Protein AF-A0A3L7AMA0-F1 (afdb_monomer)

Mean predicted aligned error: 12.29 Å

Solvent-accessible surface area (backbone atoms only — not comparable to full-atom values): 12053 Å² total; per-residue (Å²): 133,81,67,40,64,40,91,88,79,63,49,78,36,61,81,82,54,67,45,42,92,86,78,64,52,70,61,80,73,75,78,52,71,67,59,57,52,51,55,52,50,53,52,53,52,50,53,51,52,57,52,62,68,67,68,68,78,81,79,78,73,82,72,81,67,76,80,68,75,74,74,74,82,72,82,68,70,71,46,68,53,90,51,94,89,59,56,72,67,59,52,53,48,40,52,52,32,45,29,72,57,28,41,56,34,43,51,78,35,47,77,38,40,70,42,38,36,40,40,67,44,77,52,80,55,66,81,48,45,75,29,44,24,47,31,31,37,43,36,41,36,32,36,35,77,76,41,84,70,43,65,50,58,43,95,90,57,40,76,40,38,56,36,75,35,46,33,44,35,27,2,38,80,54,19,21,36,32,23,58,39,46,57,36,17,50,43,33,64,40,79,67,43,93,87,54,58,66,43,80,45,79,23,74,70,28,48,82,37,76

Foldseek 3Di:
DDWDADPPPRDTHDPPDQADPPPRHGDPDPPPPVVVVVVVVVVVVVVVVVVVVVPDDPPPPPPPPPPPPDPQQDQADEAEDDDPQDDPVLVVLQLLLQLVQQPPCSDPVVSQWPYKYKYKDADDDPVVVVQVFGIKIKIKTFGAQDGDPQDQADPLQGGDHGDIWIKIFGAGNFGWIWTQGQSNCVSSVHDRDPVRDIDTTGRNSRNPGD

Organism: NCBI:txid60216

Sequence (210 aa):
MRLVKCTDCGAEISPRAKACLKCGAPLRRGCNRRTAAIIFGCLVAFLIIARVARESPRDAVTTAEVIRAEPAPQAVEPQIAESNLMSRDDVLRAIAAFREACRPLGGAMWADLTAVKARVQKEYAPHRLAKGWKTSIELELVVPDKPRLIPAYDERTGVIAGHHLWYDLGGGKEPGFFASKRVSQMLCGSPIDQNGNVTFAKAPGLAFIP

Structure (mmCIF, N/CA/C/O backbone):
data_AF-A0A3L7AMA0-F1
#
_entry.id   AF-A0A3L7AMA0-F1
#
loop_
_atom_site.group_PDB
_atom_site.id
_atom_site.type_symbol
_atom_site.label_atom_id
_atom_site.label_alt_id
_atom_site.label_comp_id
_atom_site.label_asym_id
_atom_site.label_entity_id
_atom_site.label_seq_id
_atom_site.pdbx_PDB_ins_code
_atom_site.Cartn_x
_atom_site.Cartn_y
_atom_site.Cartn_z
_atom_site.occupancy
_atom_site.B_iso_or_equiv
_atom_site.auth_seq_id
_atom_site.auth_comp_id
_atom_site.auth_asym_id
_atom_site.auth_atom_id
_atom_site.pdbx_PDB_model_num
ATOM 1 N N . MET A 1 1 ? 6.745 24.091 -56.905 1.00 68.44 1 MET A N 1
ATOM 2 C CA . MET A 1 1 ? 7.871 23.123 -56.933 1.00 68.44 1 MET A CA 1
ATOM 3 C C . MET A 1 1 ? 8.939 23.669 -57.870 1.00 68.44 1 MET A C 1
ATOM 5 O O . MET A 1 1 ? 8.575 24.127 -58.941 1.00 68.44 1 MET A O 1
ATOM 9 N N . ARG A 1 2 ? 10.221 23.687 -57.482 1.00 85.38 2 ARG A N 1
ATOM 10 C CA . ARG A 1 2 ? 11.298 24.228 -58.334 1.00 85.38 2 ARG A CA 1
ATOM 11 C C . ARG A 1 2 ? 11.719 23.166 -59.361 1.00 85.38 2 ARG A C 1
ATOM 13 O O . ARG A 1 2 ? 12.245 22.129 -58.963 1.00 85.38 2 ARG A O 1
ATOM 20 N N . LEU A 1 3 ? 11.443 23.403 -60.644 1.00 90.31 3 LEU A N 1
ATOM 21 C CA . LEU A 1 3 ? 11.928 22.573 -61.753 1.00 90.31 3 LEU A CA 1
ATOM 22 C C . LEU A 1 3 ? 13.399 22.899 -62.045 1.00 90.31 3 LEU A C 1
ATOM 24 O O . LEU A 1 3 ? 13.858 24.015 -61.794 1.00 90.31 3 LEU A O 1
ATOM 28 N N . VAL A 1 4 ? 14.147 21.913 -62.538 1.00 91.81 4 VAL A N 1
ATOM 29 C CA . VAL A 1 4 ? 15.546 22.073 -62.966 1.00 91.81 4 VAL A CA 1
ATOM 30 C C . VAL A 1 4 ? 15.647 21.819 -64.467 1.00 91.81 4 VAL A C 1
ATOM 32 O O . VAL A 1 4 ? 14.876 21.030 -65.006 1.00 91.81 4 VAL A O 1
ATOM 35 N N . LYS A 1 5 ? 16.565 22.491 -65.166 1.00 93.94 5 LYS A N 1
ATOM 36 C CA . LYS A 1 5 ? 16.764 22.285 -66.609 1.00 93.94 5 LYS A CA 1
ATOM 37 C C . LYS A 1 5 ? 17.696 21.100 -66.851 1.00 93.94 5 LYS A C 1
ATOM 39 O O . LYS A 1 5 ? 18.728 20.980 -66.193 1.00 93.94 5 LYS A O 1
ATOM 44 N N . CYS A 1 6 ? 17.332 20.232 -67.790 1.00 91.88 6 CYS A N 1
ATOM 45 C CA . CYS A 1 6 ? 18.206 19.175 -68.283 1.00 91.88 6 CYS A CA 1
ATOM 46 C C . CYS A 1 6 ? 19.430 19.802 -68.957 1.00 91.88 6 CYS A C 1
ATOM 48 O O . CYS A 1 6 ? 19.288 20.684 -69.802 1.00 91.88 6 CYS A O 1
ATOM 50 N N . THR A 1 7 ? 20.620 19.335 -68.591 1.00 90.00 7 THR A N 1
ATOM 51 C CA . THR A 1 7 ? 21.893 19.844 -69.114 1.00 90.00 7 THR A CA 1
ATOM 52 C C . THR A 1 7 ? 22.097 19.549 -70.595 1.00 90.00 7 THR A C 1
ATOM 54 O O . THR A 1 7 ? 22.786 20.312 -71.258 1.00 90.00 7 THR A O 1
ATOM 57 N N . ASP A 1 8 ? 21.476 18.488 -71.117 1.00 92.81 8 ASP A N 1
ATOM 58 C CA . ASP A 1 8 ? 21.688 18.042 -72.498 1.00 92.81 8 ASP A CA 1
ATOM 59 C C . ASP A 1 8 ? 20.681 18.645 -73.486 1.00 92.81 8 ASP A C 1
ATOM 61 O O . ASP A 1 8 ? 21.040 18.972 -74.610 1.00 92.81 8 ASP A O 1
ATOM 65 N N . CYS A 1 9 ? 19.412 18.806 -73.087 1.00 94.06 9 CYS A N 1
ATOM 66 C CA . CYS A 1 9 ? 18.349 19.268 -73.996 1.00 94.06 9 CYS A CA 1
ATOM 67 C C . CYS A 1 9 ? 17.580 20.513 -73.526 1.00 94.06 9 CYS A C 1
ATOM 69 O O . CYS A 1 9 ? 16.650 20.951 -74.202 1.00 94.06 9 CYS A O 1
ATOM 71 N N . GLY A 1 10 ? 17.899 21.061 -72.350 1.00 93.44 10 GLY A N 1
ATOM 72 C CA . GLY A 1 10 ? 17.269 22.272 -71.810 1.00 93.44 10 GLY A CA 1
ATOM 73 C C . GLY A 1 10 ? 15.835 22.112 -71.290 1.00 93.44 10 GLY A C 1
ATOM 74 O O . GLY A 1 10 ? 15.282 23.076 -70.763 1.00 93.44 10 GLY A O 1
ATOM 75 N N . ALA A 1 11 ? 15.228 20.923 -71.396 1.00 94.81 11 ALA A N 1
ATOM 76 C CA . ALA A 1 11 ? 13.868 20.675 -70.918 1.00 94.81 11 ALA A CA 1
ATOM 77 C C . ALA A 1 11 ? 13.756 20.814 -69.391 1.00 94.81 11 ALA A C 1
ATOM 79 O O . ALA A 1 11 ? 14.653 20.399 -68.654 1.00 94.81 11 ALA A O 1
ATOM 80 N N . GLU A 1 12 ? 12.636 21.356 -68.915 1.00 95.56 12 GLU A N 1
ATOM 81 C CA . GLU A 1 12 ? 12.350 21.464 -67.485 1.00 95.56 12 GLU A CA 1
ATOM 82 C C . GLU A 1 12 ? 11.876 20.122 -66.925 1.00 95.56 12 GLU A C 1
ATOM 84 O O . GLU A 1 12 ? 10.952 19.495 -67.440 1.00 95.56 12 GLU A O 1
ATOM 89 N N . ILE A 1 13 ? 12.538 19.662 -65.870 1.00 92.69 13 ILE A N 1
ATOM 90 C CA . ILE A 1 13 ? 12.339 18.340 -65.282 1.00 92.69 13 ILE A CA 1
ATOM 91 C C . ILE A 1 13 ? 12.239 18.433 -63.760 1.00 92.69 13 ILE A C 1
ATOM 93 O O . ILE A 1 13 ? 12.785 19.330 -63.110 1.00 92.69 13 ILE A O 1
ATOM 97 N N . SER A 1 14 ? 11.536 17.465 -63.176 1.00 91.31 14 SER A N 1
ATOM 98 C CA . SER A 1 14 ? 11.469 17.313 -61.725 1.00 91.31 14 SER A CA 1
ATOM 99 C C . SER A 1 14 ? 12.852 16.962 -61.157 1.00 91.31 14 SER A C 1
ATOM 101 O O . SER A 1 14 ? 13.503 16.051 -61.677 1.00 91.31 14 SER A O 1
ATOM 103 N N . PRO A 1 15 ? 13.286 17.578 -60.040 1.00 85.50 15 PRO A N 1
ATOM 104 C CA . PRO A 1 15 ? 14.572 17.270 -59.405 1.00 85.50 15 PRO A CA 1
ATOM 105 C C . PRO A 1 15 ? 14.662 15.832 -58.864 1.00 85.50 15 PRO A C 1
ATOM 107 O O . PRO A 1 15 ? 15.742 15.372 -58.499 1.00 85.50 15 PRO A O 1
ATOM 110 N N . ARG A 1 16 ? 13.538 15.102 -58.801 1.00 87.62 16 ARG A N 1
ATOM 111 C CA . ARG A 1 16 ? 13.497 13.693 -58.381 1.00 87.62 16 ARG A CA 1
ATOM 112 C C . ARG A 1 16 ? 13.581 12.697 -59.544 1.00 87.62 16 ARG A C 1
ATOM 114 O O . ARG A 1 16 ? 13.725 11.504 -59.277 1.00 87.62 16 ARG A O 1
ATOM 121 N N . ALA A 1 17 ? 13.503 13.147 -60.799 1.00 88.31 17 ALA A N 1
ATOM 122 C CA . ALA A 1 17 ? 13.589 12.263 -61.960 1.00 88.31 17 ALA A CA 1
ATOM 123 C C . ALA A 1 17 ? 14.953 11.543 -62.013 1.00 88.31 17 ALA A C 1
ATOM 125 O O . ALA A 1 17 ? 15.968 12.067 -61.550 1.00 88.31 17 ALA A O 1
ATOM 126 N N . LYS A 1 18 ? 14.978 10.312 -62.543 1.00 90.25 18 LYS A N 1
ATOM 127 C CA . LYS A 1 18 ? 16.220 9.539 -62.754 1.00 90.25 18 LYS A CA 1
ATOM 128 C C . LYS A 1 18 ? 16.866 9.845 -64.116 1.00 90.25 18 LYS A C 1
ATOM 130 O O . LYS A 1 18 ? 18.088 9.823 -64.227 1.00 90.25 18 LYS A O 1
ATOM 135 N N . ALA A 1 19 ? 16.052 10.176 -65.116 1.00 93.38 19 ALA A N 1
ATOM 136 C CA . ALA A 1 19 ? 16.470 10.553 -66.463 1.00 93.38 19 ALA A CA 1
ATOM 137 C C . ALA A 1 19 ? 15.535 11.631 -67.032 1.00 93.38 19 ALA A C 1
ATOM 139 O O . ALA A 1 19 ? 14.418 11.817 -66.536 1.00 93.38 19 ALA A O 1
ATOM 140 N N . CYS A 1 20 ? 15.987 12.351 -68.058 1.00 92.19 20 CYS A N 1
ATOM 141 C CA . CYS A 1 20 ? 15.150 13.310 -68.770 1.00 92.19 20 CYS A CA 1
ATOM 142 C C . CYS A 1 20 ? 14.107 12.584 -69.634 1.00 92.19 20 CYS A C 1
ATOM 144 O O . CYS A 1 20 ? 14.466 11.764 -70.473 1.00 92.19 20 CYS A O 1
ATOM 146 N N . LEU A 1 21 ? 12.825 12.936 -69.491 1.00 92.75 21 LEU A N 1
ATOM 147 C CA . LEU A 1 21 ? 11.740 12.347 -70.290 1.00 92.75 21 LEU A CA 1
ATOM 148 C C . LEU A 1 21 ? 11.807 12.720 -71.779 1.00 92.75 21 LEU A C 1
ATOM 150 O O . LEU A 1 21 ? 11.225 12.024 -72.600 1.00 92.75 21 LEU A O 1
ATOM 154 N N . LYS A 1 22 ? 12.496 13.817 -72.129 1.00 95.31 22 LYS A N 1
ATOM 155 C CA . LYS A 1 22 ? 12.568 14.311 -73.510 1.00 95.31 22 LYS A CA 1
ATOM 156 C C . LYS A 1 22 ? 13.722 13.701 -74.307 1.00 95.31 22 LYS A C 1
ATOM 158 O O . LYS A 1 22 ? 13.533 13.375 -75.469 1.00 95.31 22 LYS A O 1
ATOM 163 N N . CYS A 1 23 ? 14.907 13.568 -73.708 1.00 94.25 23 CYS A N 1
ATOM 164 C CA . CYS A 1 23 ? 16.104 13.081 -74.409 1.00 94.25 23 CYS A CA 1
ATOM 165 C C . CYS A 1 23 ? 16.677 11.766 -73.862 1.00 94.25 23 CYS A C 1
ATOM 167 O O . CYS A 1 23 ? 17.651 11.262 -74.407 1.00 94.25 23 CYS A O 1
ATOM 169 N N . GLY A 1 24 ? 16.138 11.226 -72.766 1.00 92.81 24 GLY A N 1
ATOM 170 C CA . GLY A 1 24 ? 16.634 9.993 -72.148 1.00 92.81 24 GLY A CA 1
ATOM 171 C C . GLY A 1 24 ? 17.952 10.130 -71.375 1.00 92.81 24 GLY A C 1
ATOM 172 O O . GLY A 1 24 ? 18.379 9.163 -70.747 1.00 92.81 24 GLY A O 1
ATOM 173 N N . ALA A 1 25 ? 18.588 11.307 -71.361 1.00 91.69 25 ALA A N 1
ATOM 174 C CA . ALA A 1 25 ? 19.868 11.488 -70.682 1.00 91.69 25 ALA A CA 1
ATOM 175 C C . ALA A 1 25 ? 19.754 11.239 -69.159 1.00 91.69 25 ALA A C 1
ATOM 177 O O . ALA A 1 25 ? 18.811 11.735 -68.519 1.00 91.69 25 ALA A O 1
ATOM 178 N N . PRO A 1 26 ? 20.688 10.476 -68.555 1.00 88.69 26 PRO A N 1
ATOM 179 C CA . PRO A 1 26 ? 20.682 10.192 -67.127 1.00 88.69 26 PRO A CA 1
ATOM 180 C C . PRO A 1 26 ? 21.067 11.437 -66.326 1.00 88.69 26 PRO A C 1
ATOM 182 O O . PRO A 1 26 ? 22.030 12.136 -66.639 1.00 88.69 26 PRO A O 1
ATOM 185 N N . LEU A 1 27 ? 20.348 11.698 -65.236 1.00 84.06 27 LEU A N 1
ATOM 186 C CA . LEU A 1 27 ? 20.630 12.862 -64.404 1.00 84.06 27 LEU A CA 1
ATOM 187 C C . LEU A 1 27 ? 21.795 12.558 -63.465 1.00 84.06 27 LEU A C 1
ATOM 189 O O . LEU A 1 27 ? 21.637 11.874 -62.450 1.00 84.06 27 LEU A O 1
ATOM 193 N N . ARG A 1 28 ? 22.977 13.093 -63.790 1.00 74.88 28 ARG A N 1
ATOM 194 C CA . ARG A 1 28 ? 24.140 13.072 -62.896 1.00 74.88 28 ARG A CA 1
ATOM 195 C C . ARG A 1 28 ? 23.846 13.931 -61.669 1.00 74.88 28 ARG A C 1
ATOM 197 O O . ARG A 1 28 ? 24.049 15.143 -61.670 1.00 74.88 28 ARG A O 1
ATOM 204 N N . ARG A 1 29 ? 23.373 13.301 -60.591 1.00 72.31 29 ARG A N 1
ATOM 205 C CA . ARG A 1 29 ? 23.335 13.940 -59.272 1.00 72.31 29 ARG A CA 1
ATOM 206 C C . ARG A 1 29 ? 24.776 14.221 -58.874 1.00 72.31 29 ARG A C 1
ATOM 208 O O . ARG A 1 29 ? 25.538 13.285 -58.642 1.00 72.31 29 ARG A O 1
ATOM 215 N N . GLY A 1 30 ? 25.149 15.498 -58.832 1.00 67.81 30 GLY A N 1
ATOM 216 C CA . GLY A 1 30 ? 26.440 15.911 -58.300 1.00 67.81 30 GLY A CA 1
ATOM 217 C C . GLY A 1 30 ? 26.571 15.346 -56.893 1.00 67.81 30 GLY A C 1
ATOM 218 O O . GLY A 1 30 ? 25.827 15.746 -55.998 1.00 67.81 30 GLY A O 1
ATOM 219 N N . CYS A 1 31 ? 27.455 14.365 -56.716 1.00 57.69 31 CYS A N 1
ATOM 220 C CA . CYS A 1 31 ? 27.757 13.834 -55.399 1.00 57.69 31 CYS A CA 1
ATOM 221 C C . CYS A 1 31 ? 28.361 14.993 -54.607 1.00 57.69 31 CYS A C 1
ATOM 223 O O . CYS A 1 31 ? 29.461 15.459 -54.908 1.00 57.69 31 CYS A O 1
ATOM 225 N N . ASN A 1 32 ? 27.581 15.555 -53.685 1.00 73.44 32 ASN A N 1
ATOM 226 C CA . ASN A 1 32 ? 27.993 16.737 -52.953 1.00 73.44 32 ASN A CA 1
ATOM 227 C C . ASN A 1 32 ? 29.238 16.364 -52.142 1.00 73.44 32 ASN A C 1
ATOM 229 O O . ASN A 1 32 ? 29.200 15.448 -51.321 1.00 73.44 32 ASN A O 1
ATOM 233 N N . ARG A 1 33 ? 30.346 17.073 -52.371 1.00 74.69 33 ARG A N 1
ATOM 234 C CA . ARG A 1 33 ? 31.645 16.823 -51.726 1.00 74.69 33 ARG A CA 1
ATOM 235 C C . ARG A 1 33 ? 31.532 16.822 -50.191 1.00 74.69 33 ARG A C 1
ATOM 237 O O . ARG A 1 33 ? 32.281 16.123 -49.519 1.00 74.69 33 ARG A O 1
ATOM 244 N N . ARG A 1 34 ? 30.532 17.532 -49.645 1.00 76.25 34 ARG A N 1
ATOM 245 C CA . ARG A 1 34 ? 30.173 17.513 -48.216 1.00 76.25 34 ARG A CA 1
ATOM 246 C C . ARG A 1 34 ? 29.610 16.168 -47.741 1.00 76.25 34 ARG A C 1
ATOM 248 O O . ARG A 1 34 ? 29.939 15.739 -46.644 1.00 76.25 34 ARG A O 1
ATOM 255 N N . THR A 1 35 ? 28.809 15.479 -48.552 1.00 75.94 35 THR A N 1
ATOM 256 C CA . THR A 1 35 ? 28.243 14.163 -48.205 1.00 75.94 35 THR A CA 1
ATOM 257 C C . THR A 1 35 ? 29.329 13.090 -48.145 1.00 75.94 35 THR A C 1
ATOM 259 O O . THR A 1 35 ? 29.327 12.275 -47.228 1.00 75.94 35 THR A O 1
ATOM 262 N N . ALA A 1 36 ? 30.306 13.137 -49.057 1.00 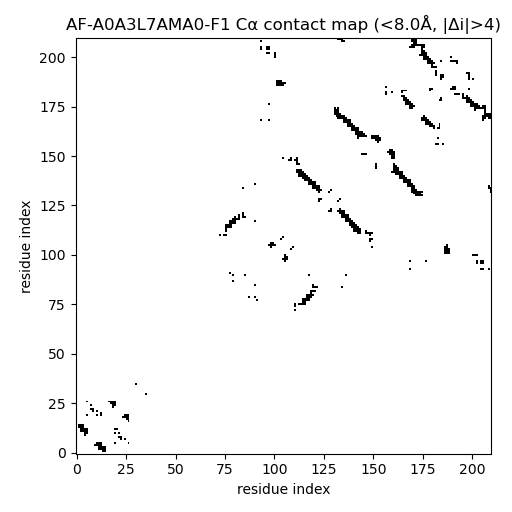78.62 36 ALA A N 1
ATOM 263 C CA . ALA A 1 36 ? 31.462 12.242 -49.014 1.00 78.62 36 ALA A CA 1
ATOM 264 C C . ALA A 1 36 ? 32.313 12.449 -47.742 1.00 78.62 36 ALA A C 1
ATOM 266 O O . ALA A 1 36 ? 32.726 11.474 -47.119 1.00 78.62 36 ALA A O 1
ATOM 267 N N . ALA A 1 37 ? 32.515 13.703 -47.315 1.00 82.19 37 ALA A N 1
ATOM 268 C CA . ALA A 1 37 ? 33.261 14.018 -46.093 1.00 82.19 37 ALA A CA 1
ATOM 269 C C . ALA A 1 37 ? 32.568 13.502 -44.816 1.00 82.19 37 ALA A C 1
ATOM 271 O O . ALA A 1 37 ? 33.236 12.971 -43.932 1.00 82.19 37 ALA A O 1
ATOM 272 N N . ILE A 1 38 ? 31.235 13.602 -44.736 1.00 84.88 38 ILE A N 1
ATOM 273 C CA . ILE A 1 38 ? 30.457 13.099 -43.589 1.00 84.88 38 ILE A CA 1
ATOM 274 C C . ILE A 1 38 ? 30.567 11.574 -43.481 1.00 84.88 38 ILE A C 1
ATOM 276 O O . ILE A 1 38 ? 30.839 11.056 -42.401 1.00 84.88 38 ILE A O 1
ATOM 280 N N . ILE A 1 39 ? 30.412 10.854 -44.598 1.00 83.94 39 ILE A N 1
ATOM 281 C CA . ILE A 1 39 ? 30.504 9.385 -44.614 1.00 83.94 39 ILE A CA 1
ATOM 282 C C . ILE A 1 39 ? 31.896 8.925 -44.165 1.00 83.94 39 ILE A C 1
ATOM 284 O O . ILE A 1 39 ? 32.005 8.011 -43.348 1.00 83.94 39 ILE A O 1
ATOM 288 N N . PHE A 1 40 ? 32.955 9.583 -44.647 1.00 85.62 40 PHE A N 1
ATOM 289 C CA . PHE A 1 40 ? 34.323 9.257 -44.248 1.00 85.62 40 PHE A CA 1
ATOM 290 C C . PHE A 1 40 ? 34.568 9.536 -42.756 1.00 85.62 40 PHE A C 1
ATOM 292 O O . PHE A 1 40 ? 35.149 8.702 -42.065 1.00 85.62 40 PHE A O 1
ATOM 299 N N . GLY A 1 41 ? 34.055 10.656 -42.233 1.00 89.12 41 GLY A N 1
ATOM 300 C CA . GLY A 1 41 ? 34.122 10.981 -40.805 1.00 89.12 41 GLY A CA 1
ATOM 301 C C . GLY A 1 41 ? 33.437 9.935 -39.916 1.00 89.12 41 GLY A C 1
ATOM 302 O O . GLY A 1 41 ? 34.025 9.491 -38.931 1.00 89.12 41 GLY A O 1
ATOM 303 N N . CYS A 1 42 ? 32.236 9.477 -40.289 1.00 88.31 42 CYS A N 1
ATOM 304 C CA . CYS A 1 42 ? 31.530 8.415 -39.562 1.00 88.31 42 CYS A CA 1
ATOM 305 C C . CYS A 1 42 ? 32.298 7.084 -39.572 1.00 88.31 42 CYS A C 1
ATOM 307 O O . CYS A 1 42 ? 32.356 6.408 -38.547 1.00 88.31 42 CYS A O 1
ATOM 309 N N . LEU A 1 43 ? 32.917 6.723 -40.700 1.00 91.56 43 LEU A N 1
ATOM 310 C CA . LEU A 1 43 ? 33.724 5.504 -40.827 1.00 91.56 43 LEU A CA 1
ATOM 311 C C . LEU A 1 43 ? 34.954 5.525 -39.910 1.00 91.56 43 LEU A C 1
ATOM 313 O O . LEU A 1 43 ? 35.230 4.539 -39.228 1.00 91.56 43 LEU A O 1
ATOM 317 N N . VAL A 1 44 ? 35.659 6.657 -39.847 1.00 91.25 44 VAL A N 1
ATOM 318 C CA . VAL A 1 44 ? 36.818 6.828 -38.956 1.00 91.25 44 VAL A CA 1
ATOM 319 C C . VAL A 1 44 ? 36.395 6.766 -37.485 1.00 91.25 44 VAL A C 1
ATOM 321 O O . VAL A 1 44 ? 37.027 6.059 -36.704 1.00 91.25 44 VAL A O 1
ATOM 324 N N . ALA A 1 45 ? 35.297 7.428 -37.107 1.00 88.75 45 ALA A N 1
ATOM 325 C CA . ALA A 1 45 ? 34.771 7.369 -35.742 1.00 88.75 45 ALA A CA 1
ATOM 326 C C . ALA A 1 45 ? 34.379 5.936 -35.333 1.00 88.75 45 ALA A C 1
ATOM 328 O O . ALA A 1 45 ? 34.709 5.493 -34.233 1.00 88.75 45 ALA A O 1
ATOM 329 N N . PHE A 1 46 ? 33.744 5.183 -36.237 1.00 89.44 46 PHE A N 1
ATOM 330 C CA . PHE A 1 46 ? 33.374 3.790 -35.990 1.00 89.44 46 PHE A CA 1
ATOM 331 C C . PHE A 1 46 ? 34.603 2.890 -35.798 1.00 89.44 46 PHE A C 1
ATOM 333 O O . PHE A 1 46 ? 34.622 2.058 -34.893 1.00 89.44 46 PHE A O 1
ATOM 340 N N . LEU A 1 47 ? 35.660 3.086 -36.597 1.00 88.94 47 LEU A N 1
ATOM 341 C CA . LEU A 1 47 ? 36.921 2.351 -36.447 1.00 88.94 47 LEU A CA 1
ATOM 342 C C . LEU A 1 47 ? 37.623 2.655 -35.116 1.00 88.94 47 LEU A C 1
ATOM 344 O O . LEU A 1 47 ? 38.180 1.740 -34.510 1.00 88.94 47 LEU A O 1
ATOM 348 N N . ILE A 1 48 ? 37.567 3.899 -34.629 1.00 84.81 48 ILE A N 1
ATOM 349 C CA . ILE A 1 48 ? 38.117 4.270 -33.315 1.00 84.81 48 ILE A CA 1
ATOM 350 C C . ILE A 1 48 ? 37.335 3.578 -32.191 1.00 84.81 48 ILE A C 1
ATOM 352 O O . ILE A 1 48 ? 37.948 2.945 -31.333 1.00 84.81 48 ILE A O 1
ATOM 356 N N . ILE A 1 49 ? 35.997 3.616 -32.226 1.00 81.38 49 ILE A N 1
ATOM 357 C CA . ILE A 1 49 ? 35.142 2.941 -31.231 1.00 81.38 49 ILE A CA 1
ATOM 358 C C . ILE A 1 49 ? 35.393 1.426 -31.234 1.00 81.38 49 ILE A C 1
ATOM 360 O O . ILE A 1 49 ? 35.563 0.822 -30.175 1.00 81.38 49 ILE A O 1
ATOM 364 N N . ALA A 1 50 ? 35.483 0.809 -32.415 1.00 83.31 50 ALA A N 1
ATOM 365 C CA . ALA A 1 50 ? 35.760 -0.619 -32.547 1.00 83.31 50 ALA A CA 1
ATOM 366 C C . ALA A 1 50 ? 37.151 -1.009 -32.017 1.00 83.31 50 ALA A C 1
ATOM 368 O O . ALA A 1 50 ? 37.322 -2.118 -31.507 1.00 83.31 50 ALA A O 1
ATOM 369 N N . ARG A 1 51 ? 38.146 -0.114 -32.116 1.00 82.25 51 ARG A N 1
ATOM 370 C CA . ARG A 1 51 ? 39.487 -0.349 -31.565 1.00 82.25 51 ARG A CA 1
ATOM 371 C C . ARG A 1 51 ? 39.497 -0.243 -30.039 1.00 82.25 51 ARG A C 1
ATOM 373 O O . ARG A 1 51 ? 40.029 -1.139 -29.396 1.00 82.25 51 ARG A O 1
ATOM 380 N N . VAL A 1 52 ? 38.842 0.773 -29.471 1.00 77.81 52 VAL A N 1
ATOM 381 C CA . VAL A 1 52 ? 38.700 0.933 -28.009 1.00 77.81 52 VAL A CA 1
ATOM 382 C C . VAL A 1 52 ? 37.942 -0.249 -27.393 1.00 77.81 52 VAL A C 1
ATOM 384 O O . VAL A 1 52 ? 38.311 -0.736 -26.331 1.00 77.81 52 VAL A O 1
ATOM 387 N N . ALA A 1 53 ? 36.944 -0.795 -28.093 1.00 72.38 53 ALA A N 1
ATOM 388 C CA . ALA A 1 53 ? 36.218 -1.979 -27.636 1.00 72.38 53 ALA A CA 1
ATOM 389 C C . ALA A 1 53 ? 37.063 -3.274 -27.615 1.00 72.38 53 ALA A C 1
ATOM 391 O O . ALA A 1 53 ? 36.672 -4.237 -26.957 1.00 72.38 53 ALA A O 1
ATOM 392 N N . ARG A 1 54 ? 38.206 -3.330 -28.318 1.00 73.00 54 ARG A N 1
ATOM 393 C CA . ARG A 1 54 ? 39.086 -4.516 -28.352 1.00 73.00 54 ARG A CA 1
ATOM 394 C C . ARG A 1 54 ? 40.127 -4.559 -27.234 1.00 73.00 54 ARG A C 1
ATOM 396 O O . ARG A 1 54 ? 40.681 -5.627 -27.003 1.00 73.00 54 ARG A O 1
ATOM 403 N N . GLU A 1 55 ? 40.383 -3.448 -26.550 1.00 61.19 55 GLU A N 1
ATOM 404 C CA . GLU A 1 55 ? 41.437 -3.353 -25.529 1.00 61.19 55 GLU A CA 1
ATOM 405 C C . GLU A 1 55 ? 40.934 -3.532 -24.093 1.00 61.19 55 GLU A C 1
ATOM 407 O O . GLU A 1 55 ? 41.713 -3.357 -23.166 1.00 61.19 55 GLU A O 1
ATOM 412 N N . SER A 1 56 ? 39.673 -3.922 -23.868 1.00 53.84 56 SER A N 1
ATOM 413 C CA . SER A 1 56 ? 39.218 -4.230 -22.507 1.00 53.84 56 SER A CA 1
ATOM 414 C C . SER A 1 56 ? 39.787 -5.588 -22.063 1.00 53.84 56 SER A C 1
ATOM 416 O O . SER A 1 56 ? 39.366 -6.622 -22.600 1.00 53.84 56 SER A O 1
ATOM 418 N N . PRO A 1 57 ? 40.756 -5.623 -21.126 1.00 53.53 57 PRO A N 1
ATOM 419 C CA . PRO A 1 57 ? 41.342 -6.860 -20.646 1.00 53.53 57 PRO A CA 1
ATOM 420 C C . PRO A 1 57 ? 40.261 -7.601 -19.869 1.00 53.53 57 PRO A C 1
ATOM 422 O O . PRO A 1 57 ? 39.727 -7.111 -18.874 1.00 53.53 57 PRO A O 1
ATOM 425 N N . ARG A 1 58 ? 39.915 -8.793 -20.352 1.00 56.91 58 ARG A N 1
ATOM 426 C CA . ARG A 1 58 ? 39.195 -9.779 -19.556 1.00 56.91 58 ARG A CA 1
ATOM 427 C C . ARG A 1 58 ? 40.162 -10.295 -18.500 1.00 56.91 58 ARG A C 1
ATOM 429 O O . ARG A 1 58 ? 40.794 -11.329 -18.705 1.00 56.91 58 ARG A O 1
ATOM 436 N N . ASP A 1 59 ? 40.246 -9.596 -17.376 1.00 56.09 59 ASP A N 1
ATOM 437 C CA . ASP A 1 59 ? 40.633 -10.230 -16.124 1.00 56.09 59 ASP A CA 1
ATOM 438 C C . ASP A 1 59 ? 39.511 -11.209 -15.779 1.00 56.09 59 ASP A C 1
ATOM 440 O O . ASP A 1 59 ? 38.488 -10.869 -15.185 1.00 56.09 59 ASP A O 1
ATOM 444 N N . ALA A 1 60 ? 39.678 -12.439 -16.264 1.00 58.38 60 ALA A N 1
ATOM 445 C CA . ALA A 1 60 ? 38.906 -13.593 -15.856 1.00 58.38 60 ALA A CA 1
ATOM 446 C C . ALA A 1 60 ? 39.248 -13.885 -14.391 1.00 58.38 60 ALA A C 1
ATOM 448 O O . ALA A 1 60 ? 40.032 -14.776 -14.072 1.00 58.38 60 ALA A O 1
ATOM 449 N N . VAL A 1 61 ? 38.678 -13.089 -13.489 1.00 63.31 61 VAL A N 1
ATOM 450 C CA . VAL A 1 61 ? 38.564 -13.460 -12.088 1.00 63.31 61 VAL A CA 1
ATOM 451 C C . VAL A 1 61 ? 37.604 -14.637 -12.061 1.00 63.31 61 VAL A C 1
ATOM 453 O O . VAL A 1 61 ? 36.398 -14.491 -12.245 1.00 63.31 61 VAL A O 1
ATOM 456 N N . THR A 1 62 ? 38.170 -15.826 -11.889 1.00 55.91 62 THR A N 1
ATOM 457 C CA . THR A 1 62 ? 37.453 -17.058 -11.586 1.00 55.91 62 THR A CA 1
ATOM 458 C C . THR A 1 62 ? 36.836 -16.912 -10.197 1.00 55.91 62 THR A C 1
ATOM 460 O O . THR A 1 62 ? 37.352 -17.425 -9.205 1.00 55.91 62 THR A O 1
ATOM 463 N N . THR A 1 63 ? 35.728 -16.182 -10.104 1.00 58.78 63 THR A N 1
ATOM 464 C CA . THR A 1 63 ? 34.799 -16.287 -8.988 1.00 58.78 63 THR A CA 1
ATOM 465 C C . THR A 1 63 ? 34.143 -17.657 -9.095 1.00 58.78 63 THR A C 1
ATOM 467 O O . THR A 1 63 ? 33.080 -17.834 -9.684 1.00 58.78 63 THR A O 1
ATOM 470 N N . ALA A 1 64 ? 34.780 -18.655 -8.481 1.00 59.69 64 ALA A N 1
ATOM 471 C CA . ALA A 1 64 ? 34.048 -19.735 -7.839 1.00 59.69 64 ALA A CA 1
ATOM 472 C C . ALA A 1 64 ? 33.227 -19.097 -6.705 1.00 59.69 64 ALA A C 1
ATOM 474 O O . ALA A 1 64 ? 33.566 -19.173 -5.525 1.00 59.69 64 ALA A O 1
ATOM 475 N N . GLU A 1 65 ? 32.204 -18.340 -7.102 1.00 59.91 65 GLU A N 1
ATOM 476 C CA . GLU A 1 65 ? 31.224 -17.742 -6.226 1.00 59.91 65 GLU A CA 1
ATOM 477 C C . GLU A 1 65 ? 30.466 -18.915 -5.639 1.00 59.91 65 GLU A C 1
ATOM 479 O O . GLU A 1 65 ? 29.700 -19.609 -6.308 1.00 59.91 65 GLU A O 1
ATOM 484 N N . VAL A 1 66 ? 30.800 -19.204 -4.387 1.00 60.97 66 VAL A N 1
ATOM 485 C CA . VAL A 1 66 ? 30.020 -20.062 -3.520 1.00 60.97 66 VAL A CA 1
ATOM 486 C C . VAL A 1 66 ? 28.593 -19.541 -3.622 1.00 60.97 66 VAL A C 1
ATOM 488 O O . VAL A 1 66 ? 28.280 -18.506 -3.035 1.00 60.97 66 VAL A O 1
ATOM 491 N N . ILE A 1 67 ? 27.748 -20.238 -4.387 1.00 66.50 67 ILE A N 1
ATOM 492 C CA . ILE A 1 67 ? 26.301 -20.041 -4.406 1.00 66.50 67 ILE A CA 1
ATOM 493 C C . ILE A 1 67 ? 25.828 -20.450 -3.009 1.00 66.50 67 ILE A C 1
ATOM 495 O O . ILE A 1 67 ? 25.355 -21.561 -2.776 1.00 66.50 67 ILE A O 1
ATOM 499 N N . ARG A 1 68 ? 26.049 -19.576 -2.024 1.00 67.75 68 ARG A N 1
ATOM 500 C CA . ARG A 1 68 ? 25.354 -19.634 -0.750 1.00 67.75 68 ARG A CA 1
ATOM 501 C C . ARG A 1 68 ? 23.915 -19.381 -1.128 1.00 67.75 68 ARG A C 1
ATOM 503 O O . ARG A 1 68 ? 23.582 -18.273 -1.536 1.00 67.75 68 ARG A O 1
ATOM 510 N N . ALA A 1 69 ? 23.111 -20.438 -1.063 1.00 73.38 69 ALA A N 1
ATOM 511 C CA . ALA A 1 69 ? 21.672 -20.331 -1.165 1.00 73.38 69 ALA A CA 1
ATOM 512 C C . ALA A 1 69 ? 21.245 -19.167 -0.271 1.00 73.38 69 ALA A C 1
ATOM 514 O O . ALA A 1 69 ? 21.467 -19.202 0.943 1.00 73.38 69 ALA A O 1
ATOM 515 N N . GLU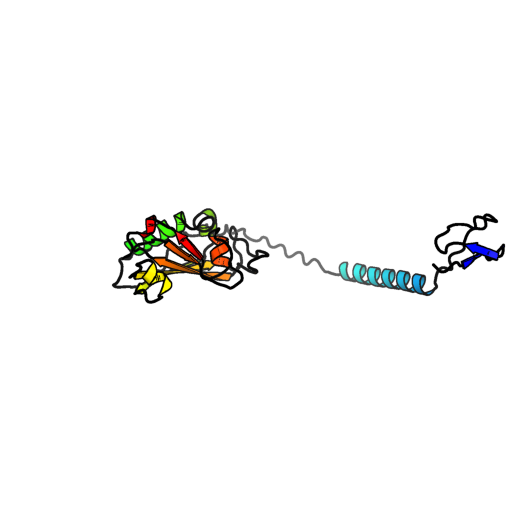 A 1 70 ? 20.742 -18.105 -0.898 1.00 75.06 70 GLU A N 1
ATOM 516 C CA . GLU A 1 70 ? 20.201 -16.971 -0.173 1.00 75.06 70 GLU A CA 1
ATOM 517 C C . GLU A 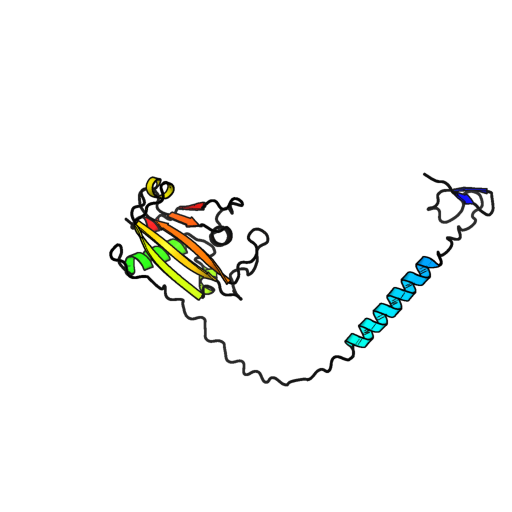1 70 ? 19.127 -17.544 0.759 1.00 75.06 70 GLU A C 1
ATOM 519 O O . GLU A 1 70 ? 18.263 -18.297 0.285 1.00 75.06 70 GLU A O 1
ATOM 524 N N . PRO A 1 71 ? 19.236 -17.329 2.083 1.00 73.81 71 PRO A N 1
ATOM 525 C CA . PRO A 1 71 ? 18.286 -17.894 3.023 1.00 73.81 71 PRO A CA 1
ATOM 526 C C . PRO A 1 71 ? 16.879 -17.506 2.577 1.00 73.81 71 PRO A C 1
ATOM 528 O O . PRO A 1 71 ? 16.651 -16.370 2.158 1.00 73.81 71 PRO A O 1
ATOM 531 N N . ALA A 1 72 ? 15.955 -18.470 2.619 1.00 75.31 72 ALA A N 1
ATOM 532 C CA . ALA A 1 72 ? 14.577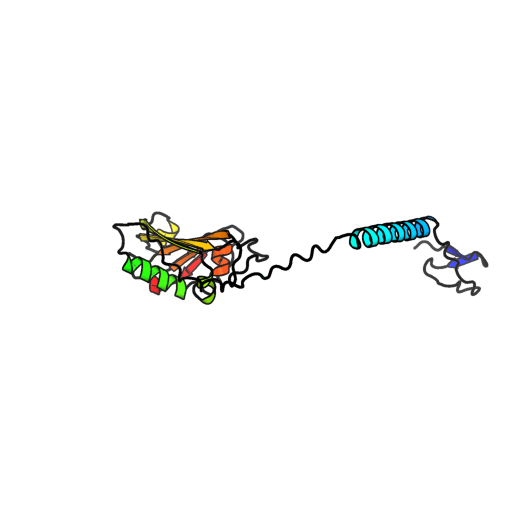 -18.236 2.212 1.00 75.31 72 ALA A CA 1
ATOM 533 C C . ALA A 1 72 ? 14.055 -16.953 2.891 1.00 75.31 72 ALA A C 1
ATOM 535 O O . ALA A 1 72 ? 14.318 -16.777 4.087 1.00 75.31 72 ALA A O 1
ATOM 536 N N . PRO A 1 73 ? 13.351 -16.066 2.159 1.00 77.06 73 PRO A N 1
ATOM 537 C CA . PRO A 1 73 ? 12.855 -14.816 2.718 1.00 77.06 73 PRO A CA 1
ATOM 538 C C . PRO A 1 73 ? 12.067 -15.113 3.990 1.00 77.06 73 PRO A C 1
ATOM 540 O O . PRO A 1 73 ? 11.076 -15.847 3.957 1.00 77.06 73 PRO A O 1
ATOM 543 N N . GLN A 1 74 ? 12.544 -14.607 5.126 1.00 79.94 74 GLN A N 1
ATOM 544 C CA . GLN A 1 74 ? 11.836 -14.783 6.385 1.00 79.94 74 GLN A CA 1
ATOM 545 C C . GLN A 1 74 ? 10.518 -14.014 6.299 1.00 79.94 74 GLN A C 1
ATOM 547 O O . GLN A 1 7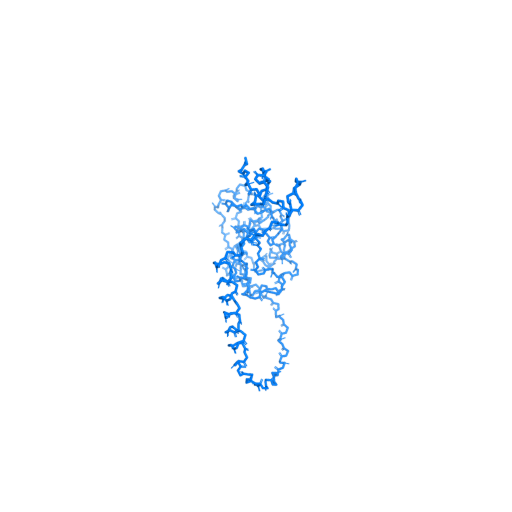4 ? 10.471 -12.905 5.766 1.00 79.94 74 GLN A O 1
ATOM 552 N N . ALA A 1 75 ? 9.436 -14.613 6.799 1.00 87.88 75 ALA A N 1
ATOM 553 C CA . ALA A 1 75 ? 8.154 -13.930 6.863 1.00 87.88 75 ALA A CA 1
ATOM 554 C C . ALA A 1 75 ? 8.310 -12.644 7.689 1.00 87.88 75 ALA A C 1
ATOM 556 O O . ALA A 1 75 ? 8.761 -12.688 8.831 1.00 87.88 75 ALA A O 1
ATOM 557 N N . VAL A 1 76 ? 7.955 -11.502 7.100 1.00 91.62 76 VAL A N 1
ATOM 558 C CA . VAL A 1 76 ? 8.099 -10.195 7.749 1.00 91.62 76 VAL A CA 1
ATOM 559 C C . VAL A 1 76 ? 7.085 -10.080 8.877 1.00 91.62 76 VAL A C 1
ATOM 561 O O . VAL A 1 76 ? 5.881 -9.970 8.633 1.00 91.62 76 VAL A O 1
ATOM 564 N N . GLU A 1 77 ? 7.573 -10.118 10.115 1.00 94.50 77 GLU A N 1
ATOM 565 C CA . GLU A 1 77 ? 6.736 -9.918 11.292 1.00 94.50 77 GLU A CA 1
ATOM 566 C C . GLU A 1 77 ? 6.344 -8.432 11.422 1.00 94.50 77 GLU A C 1
ATOM 568 O O . GLU A 1 77 ? 7.219 -7.559 11.361 1.00 94.50 77 GLU A O 1
ATOM 573 N N . PRO A 1 78 ? 5.049 -8.107 11.605 1.00 95.12 78 PRO A N 1
ATOM 574 C CA . PRO A 1 78 ? 4.618 -6.731 11.814 1.00 95.12 78 PRO A CA 1
ATOM 575 C C . PRO A 1 78 ? 5.189 -6.107 13.093 1.00 95.12 78 PRO A C 1
ATOM 577 O O . PRO A 1 78 ? 5.015 -6.619 14.198 1.00 95.12 78 PRO A O 1
ATOM 580 N N . GLN A 1 79 ? 5.801 -4.935 12.947 1.00 95.75 79 GLN A N 1
ATOM 581 C CA . GLN A 1 79 ? 6.245 -4.084 14.045 1.00 95.75 79 GLN A CA 1
ATOM 582 C C . GLN A 1 79 ? 5.073 -3.207 14.497 1.00 95.75 79 GLN A C 1
ATOM 584 O O . GLN A 1 79 ? 4.692 -2.249 13.824 1.00 95.75 79 GLN A O 1
ATOM 589 N N . ILE A 1 80 ? 4.471 -3.546 15.632 1.00 95.94 80 ILE A N 1
ATOM 590 C CA . ILE A 1 80 ? 3.304 -2.835 16.164 1.00 95.94 80 ILE A CA 1
ATOM 591 C C . ILE A 1 80 ? 3.775 -1.909 17.283 1.00 95.94 80 ILE A C 1
ATOM 593 O O . ILE A 1 80 ? 4.338 -2.377 18.272 1.00 95.94 80 ILE A O 1
ATOM 597 N N . ALA A 1 81 ? 3.555 -0.604 17.122 1.00 94.00 81 ALA A N 1
ATOM 598 C CA . ALA A 1 81 ? 3.813 0.361 18.184 1.00 94.00 81 ALA A CA 1
ATOM 599 C C . ALA A 1 81 ? 2.845 0.128 19.355 1.00 94.00 81 ALA A C 1
ATOM 601 O O . ALA A 1 81 ? 1.655 -0.112 19.139 1.00 94.00 81 ALA A O 1
ATOM 602 N N . GLU A 1 82 ? 3.349 0.219 20.588 1.00 92.38 82 GLU A N 1
ATOM 603 C CA . GLU A 1 82 ? 2.521 0.083 21.788 1.00 92.38 82 GLU A CA 1
ATOM 604 C C . GLU A 1 82 ? 1.393 1.123 21.798 1.00 92.38 82 GLU A C 1
ATOM 606 O O . GLU A 1 82 ? 1.594 2.302 21.496 1.00 92.38 82 GLU A O 1
ATOM 611 N N . SER A 1 83 ? 0.184 0.678 22.137 1.00 93.50 83 SER A N 1
ATOM 612 C CA . SER A 1 83 ? -1.000 1.527 22.216 1.00 93.50 83 SER A CA 1
ATOM 613 C C . SER A 1 83 ? -1.968 0.984 23.258 1.00 93.50 83 SER A C 1
ATOM 615 O O . SER A 1 83 ? -2.120 -0.224 23.411 1.00 93.50 83 SER A O 1
ATOM 617 N N . ASN A 1 84 ? -2.657 1.885 23.956 1.00 96.00 84 ASN A N 1
ATOM 618 C CA . ASN A 1 84 ? -3.753 1.550 24.865 1.00 96.00 84 ASN A CA 1
ATOM 619 C C . ASN A 1 84 ? -5.129 1.546 24.174 1.00 96.00 84 ASN A C 1
ATOM 621 O O . ASN A 1 84 ? -6.138 1.303 24.831 1.00 96.00 84 ASN A O 1
ATOM 625 N N . LEU A 1 85 ? -5.189 1.859 22.875 1.00 96.94 85 LEU A N 1
ATOM 626 C CA . LEU A 1 85 ? -6.442 1.954 22.121 1.00 96.94 85 LEU A CA 1
ATOM 627 C C . LEU A 1 85 ? -6.889 0.610 21.539 1.00 96.94 85 LEU A C 1
ATOM 629 O O . LEU A 1 85 ? -8.069 0.445 21.241 1.00 96.94 85 LEU A O 1
ATOM 633 N N . MET A 1 86 ? -5.960 -0.325 21.331 1.00 97.44 86 MET A N 1
ATOM 634 C CA . MET A 1 86 ? -6.239 -1.604 20.683 1.00 97.44 86 MET A CA 1
ATOM 635 C C . MET A 1 86 ? -5.220 -2.659 21.102 1.00 97.44 86 MET A C 1
ATOM 637 O O . MET A 1 86 ? -4.056 -2.337 21.344 1.00 97.44 86 MET A O 1
ATOM 641 N N . SER A 1 87 ? -5.651 -3.918 21.168 1.00 97.25 87 SER A N 1
ATOM 642 C CA . SER A 1 87 ? -4.757 -5.038 21.455 1.00 97.25 87 SER A CA 1
ATOM 643 C C . SER A 1 87 ? -3.846 -5.351 20.258 1.00 97.25 87 SER A C 1
ATOM 645 O O . SER A 1 87 ? -4.174 -5.045 19.109 1.00 97.25 87 SER A O 1
ATOM 647 N N . ARG A 1 88 ? -2.703 -6.006 20.509 1.00 96.94 88 ARG A N 1
ATOM 648 C CA . ARG A 1 88 ? -1.811 -6.493 19.440 1.00 96.94 88 ARG A CA 1
ATOM 649 C C . ARG A 1 88 ? -2.552 -7.428 18.474 1.00 96.94 88 ARG A C 1
ATOM 651 O O . ARG A 1 88 ? -2.371 -7.310 17.265 1.00 96.94 88 ARG A O 1
ATOM 658 N N . ASP A 1 89 ? -3.404 -8.308 18.997 1.00 97.56 89 ASP A N 1
ATOM 659 C CA . ASP A 1 89 ? -4.153 -9.291 18.205 1.00 97.56 89 ASP A CA 1
ATOM 660 C C . ASP A 1 89 ? -5.171 -8.627 17.273 1.00 97.56 89 ASP A C 1
ATOM 662 O O . ASP A 1 89 ? -5.296 -9.014 16.109 1.00 97.56 89 ASP A O 1
ATOM 666 N N . ASP A 1 90 ? -5.843 -7.572 17.736 1.00 98.06 90 ASP A N 1
ATOM 667 C CA . ASP A 1 90 ? -6.760 -6.787 16.907 1.00 98.06 90 ASP A CA 1
ATOM 668 C C . ASP A 1 90 ? -6.023 -6.051 15.779 1.00 98.06 90 ASP A C 1
ATOM 670 O O . ASP A 1 90 ? -6.506 -6.011 14.644 1.00 98.06 90 ASP A O 1
ATOM 674 N N . VAL A 1 91 ? -4.819 -5.529 16.043 1.00 98.25 91 VAL A N 1
ATOM 675 C CA . VAL A 1 91 ? -3.979 -4.915 15.001 1.00 98.25 91 VAL A CA 1
ATOM 676 C C . VAL A 1 91 ? -3.538 -5.959 13.971 1.00 98.25 91 VAL A C 1
ATOM 678 O O . VAL A 1 91 ? -3.627 -5.708 12.768 1.00 98.25 91 VAL A O 1
ATOM 681 N N . LEU A 1 92 ? -3.121 -7.154 14.402 1.00 97.81 92 LEU A N 1
ATOM 682 C CA . LEU A 1 92 ? -2.765 -8.250 13.489 1.00 97.81 92 LEU A CA 1
ATOM 683 C C . LEU A 1 92 ? -3.962 -8.701 12.643 1.00 97.81 92 LEU A C 1
ATOM 685 O O . LEU A 1 92 ? -3.827 -8.913 11.434 1.00 97.81 92 LEU A O 1
ATOM 689 N N . ARG A 1 93 ? -5.151 -8.777 13.246 1.00 98.31 93 ARG A N 1
ATOM 690 C CA . ARG A 1 93 ? -6.406 -9.056 12.543 1.00 98.31 93 ARG A CA 1
ATOM 691 C C . ARG A 1 93 ? -6.742 -7.967 11.521 1.00 98.31 93 ARG A C 1
ATOM 693 O O . ARG A 1 93 ? -7.195 -8.289 10.423 1.00 98.31 93 ARG A O 1
ATOM 700 N N . ALA A 1 94 ? -6.483 -6.698 11.833 1.00 98.50 94 ALA A N 1
ATOM 701 C CA . ALA A 1 94 ? -6.707 -5.592 10.904 1.00 98.50 94 ALA A CA 1
ATOM 702 C C . ALA A 1 94 ? -5.746 -5.663 9.711 1.00 98.50 94 ALA A C 1
ATOM 704 O O . ALA A 1 94 ? -6.169 -5.500 8.568 1.00 98.50 94 ALA A O 1
ATOM 705 N N . ILE A 1 95 ? -4.471 -5.984 9.958 1.00 98.50 95 ILE A N 1
ATOM 706 C CA . ILE A 1 95 ? -3.478 -6.212 8.899 1.00 98.50 95 ILE A CA 1
ATOM 707 C C . ILE A 1 95 ? -3.913 -7.378 8.002 1.00 98.50 95 ILE A C 1
ATOM 709 O O . ILE A 1 95 ? -3.830 -7.271 6.780 1.00 98.50 95 ILE A O 1
ATOM 713 N N . ALA A 1 96 ? -4.422 -8.473 8.573 1.00 98.31 96 ALA A N 1
ATOM 714 C CA . ALA A 1 96 ? -4.933 -9.601 7.794 1.00 98.31 96 ALA A CA 1
ATOM 715 C C . ALA A 1 96 ? -6.125 -9.202 6.903 1.00 98.31 96 ALA A C 1
ATOM 717 O O . ALA A 1 96 ? -6.115 -9.485 5.705 1.00 98.31 96 ALA A O 1
ATOM 718 N N . ALA A 1 97 ? -7.103 -8.474 7.451 1.00 98.50 97 ALA A N 1
ATOM 719 C CA . ALA A 1 97 ? -8.244 -7.964 6.687 1.00 98.50 97 ALA A CA 1
ATOM 720 C C . ALA A 1 97 ? -7.818 -6.977 5.581 1.00 98.50 97 ALA A C 1
ATOM 722 O O . ALA A 1 97 ? -8.349 -7.008 4.470 1.00 98.50 97 ALA A O 1
ATOM 723 N N . PHE A 1 98 ? -6.819 -6.132 5.848 1.00 98.50 98 PHE A N 1
ATOM 724 C CA . PHE A 1 98 ? -6.228 -5.255 4.839 1.00 98.50 98 PHE A CA 1
ATOM 725 C C . PHE A 1 98 ? -5.561 -6.045 3.709 1.00 98.50 98 PHE A C 1
ATOM 727 O O . PHE A 1 98 ? -5.788 -5.738 2.541 1.00 98.50 98 PHE A O 1
ATOM 734 N N . ARG A 1 99 ? -4.783 -7.087 4.029 1.00 97.88 99 ARG A N 1
ATOM 735 C CA . ARG A 1 99 ? -4.143 -7.952 3.023 1.00 97.88 99 ARG A CA 1
ATOM 736 C C . ARG A 1 99 ? -5.156 -8.634 2.112 1.00 97.88 99 ARG A C 1
ATOM 738 O O . ARG A 1 99 ? -4.899 -8.827 0.926 1.00 97.88 99 ARG A O 1
ATOM 745 N N . GLU A 1 100 ? -6.302 -9.014 2.658 1.00 98.06 100 GLU A N 1
ATOM 746 C CA . GLU A 1 100 ? -7.370 -9.598 1.860 1.00 98.06 100 GLU A CA 1
ATOM 747 C C . GLU A 1 100 ? -7.955 -8.583 0.869 1.00 98.06 100 GLU A C 1
ATOM 749 O O . GLU A 1 100 ? -8.108 -8.913 -0.309 1.00 98.06 100 GLU A O 1
ATOM 754 N N . ALA A 1 101 ? -8.204 -7.350 1.329 1.00 98.19 101 ALA A N 1
ATOM 755 C CA . ALA A 1 101 ? -8.855 -6.294 0.556 1.00 98.19 101 ALA A CA 1
ATOM 756 C C . ALA A 1 101 ? -7.933 -5.567 -0.447 1.00 98.19 101 ALA A C 1
ATOM 758 O O . ALA A 1 101 ? -8.375 -5.187 -1.528 1.00 98.19 101 ALA A O 1
ATOM 759 N N . CYS A 1 102 ? -6.656 -5.365 -0.120 1.00 98.25 102 CYS A N 1
ATOM 760 C CA . CYS A 1 102 ? -5.686 -4.671 -0.970 1.00 98.25 102 CYS A CA 1
ATOM 761 C C . CYS A 1 102 ? -5.012 -5.661 -1.939 1.00 98.25 102 CYS A C 1
ATOM 763 O O . CYS A 1 102 ? -3.941 -6.198 -1.657 1.00 98.25 102 CYS A O 1
ATOM 765 N N . ARG A 1 103 ? -5.626 -5.932 -3.097 1.00 97.38 103 ARG A N 1
ATOM 766 C CA . ARG A 1 103 ? -5.064 -6.824 -4.134 1.00 97.38 103 ARG A CA 1
ATOM 767 C C . ARG A 1 103 ? -4.536 -6.019 -5.326 1.00 97.38 103 ARG A C 1
ATOM 769 O O . ARG A 1 103 ? -5.237 -5.123 -5.774 1.00 97.38 103 ARG A O 1
ATOM 776 N N . PRO A 1 104 ? -3.362 -6.351 -5.898 1.00 97.12 104 PRO A N 1
ATOM 777 C CA . PRO A 1 104 ? -2.561 -7.562 -5.671 1.00 97.12 104 PRO A CA 1
ATOM 778 C C . PRO A 1 104 ? -1.605 -7.540 -4.463 1.00 97.12 104 PRO A C 1
ATOM 780 O O . PRO A 1 104 ? -1.168 -8.621 -4.058 1.00 97.12 104 PRO A O 1
ATOM 783 N N . LEU A 1 105 ? -1.298 -6.376 -3.874 1.00 97.94 105 LEU A N 1
ATOM 784 C CA . LEU A 1 105 ? -0.250 -6.224 -2.849 1.00 97.94 105 LEU A CA 1
ATOM 785 C C . LEU A 1 105 ? -0.345 -7.216 -1.680 1.00 97.94 105 LEU A C 1
ATOM 787 O O . LEU A 1 105 ? 0.629 -7.883 -1.355 1.00 97.94 105 LEU A O 1
ATOM 791 N N . GLY A 1 106 ? -1.518 -7.360 -1.067 1.00 97.25 106 GLY A N 1
ATOM 792 C CA . GLY A 1 106 ? -1.758 -8.248 0.073 1.00 97.25 106 GLY A CA 1
ATOM 793 C C . GLY A 1 106 ? -1.636 -9.747 -0.228 1.00 97.25 106 GLY A C 1
ATOM 794 O O . GLY A 1 106 ? -1.621 -10.563 0.699 1.00 97.25 106 GLY A O 1
ATOM 795 N N . GLY A 1 107 ? -1.523 -10.111 -1.512 1.00 96.56 107 GLY A N 1
ATOM 796 C CA . GLY A 1 107 ? -1.258 -11.463 -1.997 1.00 96.56 107 GLY A CA 1
ATOM 797 C C . GLY A 1 107 ? 0.224 -11.757 -2.189 1.00 96.56 107 GLY A C 1
ATOM 798 O O . GLY A 1 107 ? 1.002 -11.701 -1.242 1.00 96.56 107 GLY A O 1
ATOM 799 N N . ALA A 1 108 ? 0.598 -12.113 -3.422 1.00 94.56 108 ALA A N 1
ATOM 800 C CA . ALA A 1 108 ? 1.949 -12.564 -3.754 1.00 94.56 108 ALA A CA 1
ATOM 801 C C . ALA A 1 108 ? 3.016 -11.496 -3.461 1.00 94.56 108 ALA A C 1
ATOM 803 O O . ALA A 1 108 ? 4.066 -11.809 -2.915 1.00 94.56 108 ALA A O 1
ATOM 804 N N . MET A 1 109 ? 2.715 -10.230 -3.757 1.00 97.38 109 MET A N 1
ATOM 805 C CA . MET A 1 109 ? 3.630 -9.101 -3.565 1.00 97.38 109 MET A CA 1
ATOM 806 C C . MET A 1 109 ? 3.965 -8.816 -2.094 1.00 97.38 109 MET A C 1
ATOM 808 O O . MET A 1 109 ? 4.950 -8.142 -1.822 1.00 97.38 109 MET A O 1
ATOM 812 N N . TRP A 1 110 ? 3.196 -9.339 -1.136 1.00 97.69 110 TRP A N 1
ATOM 813 C CA . TRP A 1 110 ? 3.471 -9.133 0.287 1.00 97.69 110 TRP A CA 1
ATOM 814 C C . TRP A 1 110 ? 4.832 -9.699 0.706 1.00 97.69 110 TRP A C 1
ATOM 816 O O . TRP A 1 110 ? 5.467 -9.169 1.611 1.00 97.69 110 TRP A O 1
ATOM 826 N N . ALA A 1 111 ? 5.282 -10.763 0.032 1.00 96.38 111 ALA A N 1
ATOM 827 C CA . ALA A 1 111 ? 6.560 -11.416 0.303 1.00 96.38 111 ALA A CA 1
ATOM 828 C C . ALA A 1 111 ? 7.782 -10.544 -0.033 1.00 96.38 111 ALA A C 1
ATOM 830 O O . ALA A 1 111 ? 8.880 -10.855 0.416 1.00 96.38 111 ALA A O 1
ATOM 831 N N . ASP A 1 112 ? 7.598 -9.469 -0.804 1.00 97.06 112 ASP A N 1
ATOM 832 C CA . ASP A 1 112 ? 8.673 -8.533 -1.127 1.00 97.06 112 ASP A CA 1
ATOM 833 C C . ASP A 1 112 ? 8.899 -7.476 -0.053 1.00 97.06 112 ASP A C 1
ATOM 835 O O . ASP A 1 112 ? 9.946 -6.838 -0.057 1.00 97.06 112 ASP A O 1
ATOM 839 N N . LEU A 1 113 ? 7.927 -7.229 0.826 1.00 97.38 113 LEU A N 1
ATOM 840 C CA . LEU A 1 113 ? 8.047 -6.172 1.825 1.00 97.38 113 LEU A CA 1
ATOM 841 C C . LEU A 1 113 ? 9.193 -6.491 2.786 1.00 97.38 113 LEU A C 1
ATOM 843 O O . LEU A 1 113 ? 9.358 -7.635 3.186 1.00 97.38 113 LEU A O 1
ATOM 847 N N . THR A 1 114 ? 9.966 -5.485 3.189 1.00 97.19 114 THR A N 1
ATOM 848 C CA . THR A 1 114 ? 11.047 -5.654 4.179 1.00 97.19 114 THR A CA 1
ATOM 849 C C . THR A 1 114 ? 10.610 -5.299 5.591 1.00 97.19 114 THR A C 1
ATOM 851 O O . THR A 1 114 ? 11.187 -5.783 6.562 1.00 97.19 114 THR A O 1
ATOM 854 N N . ALA A 1 115 ? 9.580 -4.464 5.722 1.00 97.62 115 ALA A N 1
ATOM 855 C CA . ALA A 1 115 ? 8.980 -4.128 7.000 1.00 97.62 115 ALA A CA 1
ATOM 856 C C . ALA A 1 115 ? 7.494 -3.806 6.838 1.00 97.62 115 ALA A C 1
ATOM 858 O O . ALA A 1 115 ? 7.059 -3.232 5.837 1.00 97.62 115 ALA A O 1
ATOM 859 N N . VAL A 1 116 ? 6.735 -4.152 7.873 1.00 98.06 116 VAL A N 1
ATOM 860 C CA . VAL A 1 116 ? 5.328 -3.801 8.056 1.00 98.06 116 VAL A CA 1
ATOM 861 C C . VAL A 1 116 ? 5.251 -3.141 9.424 1.00 98.06 116 VAL A C 1
ATOM 863 O O . VAL A 1 116 ? 5.541 -3.799 10.420 1.00 98.06 116 VAL A O 1
ATOM 866 N N . LYS A 1 117 ? 4.903 -1.858 9.498 1.00 98.25 117 LYS A N 1
ATOM 867 C CA . LYS A 1 117 ? 4.768 -1.138 10.769 1.00 98.25 117 LYS A CA 1
ATOM 868 C C . LYS A 1 117 ? 3.344 -0.647 10.935 1.00 98.25 117 LYS A C 1
ATOM 870 O O . LYS A 1 117 ? 2.764 -0.129 9.986 1.00 98.25 117 LYS A O 1
ATOM 875 N N . ALA A 1 118 ? 2.802 -0.778 12.136 1.00 98.38 118 ALA A N 1
ATOM 876 C CA . ALA A 1 118 ? 1.458 -0.317 12.453 1.00 98.38 118 ALA A CA 1
ATOM 877 C C . ALA A 1 118 ? 1.472 0.600 13.676 1.00 98.38 118 ALA A C 1
ATOM 879 O O . ALA A 1 118 ? 2.088 0.285 14.699 1.00 98.38 118 ALA A O 1
ATOM 880 N N . ARG A 1 119 ? 0.758 1.722 13.578 1.00 98.31 119 ARG A N 1
ATOM 881 C CA . ARG A 1 119 ? 0.536 2.665 14.674 1.00 98.31 119 ARG A CA 1
ATOM 882 C C . ARG A 1 119 ? -0.954 2.889 14.862 1.00 98.31 119 ARG A C 1
ATOM 884 O O . ARG A 1 119 ? -1.653 3.235 13.919 1.00 98.31 119 ARG A O 1
ATOM 891 N N . VAL A 1 120 ? -1.431 2.721 16.090 1.00 98.38 120 VAL A N 1
ATOM 892 C CA . VAL A 1 120 ? -2.836 2.958 16.436 1.00 98.38 120 VAL A CA 1
ATOM 893 C C . VAL A 1 120 ? -2.991 4.345 17.042 1.00 98.38 120 VAL A C 1
ATOM 895 O O . VAL A 1 120 ? -2.280 4.689 17.987 1.00 98.38 120 VAL A O 1
ATOM 898 N N . GLN A 1 121 ? -3.949 5.120 16.540 1.00 98.06 121 GLN A N 1
ATOM 899 C CA . GLN A 1 121 ? -4.230 6.472 17.017 1.00 98.06 121 GLN A CA 1
ATOM 900 C C . GLN A 1 121 ? -5.728 6.789 17.028 1.00 98.06 121 GLN A C 1
ATOM 902 O O . GLN A 1 121 ? -6.545 6.100 16.418 1.00 98.06 121 GLN A O 1
ATOM 907 N N . LYS A 1 122 ? -6.103 7.843 17.758 1.00 98.25 122 LYS A N 1
ATOM 908 C CA . LYS A 1 122 ? -7.444 8.430 17.649 1.00 98.25 122 LYS A CA 1
ATOM 909 C C . LYS A 1 122 ? -7.564 9.154 16.310 1.00 98.25 122 LYS A C 1
ATOM 911 O O . LYS A 1 122 ? -6.602 9.770 15.860 1.00 98.25 122 LYS A O 1
ATOM 916 N N . GLU A 1 123 ? -8.737 9.083 15.695 1.00 98.06 123 GLU A N 1
ATOM 917 C CA . GLU A 1 123 ? -8.990 9.716 14.405 1.00 98.06 123 GLU A CA 1
ATOM 918 C C . GLU A 1 123 ? -9.465 11.165 14.581 1.00 98.06 123 GLU A C 1
ATOM 920 O O . GLU A 1 123 ? -10.294 11.467 15.441 1.00 98.06 123 GLU A O 1
ATOM 925 N N . TYR A 1 124 ? -8.940 12.060 13.744 1.00 97.75 124 TYR A N 1
ATOM 926 C CA . TYR A 1 124 ? -9.221 13.498 13.785 1.00 97.75 124 TYR A CA 1
ATOM 927 C C . TYR A 1 124 ? -9.503 14.094 12.398 1.00 97.75 124 TYR A C 1
ATOM 929 O O . TYR A 1 124 ? -9.973 15.227 12.299 1.00 97.75 124 TYR A O 1
ATOM 937 N N . ALA A 1 125 ? -9.245 13.359 11.314 1.00 97.12 125 ALA A N 1
ATOM 938 C CA . ALA A 1 125 ? -9.454 13.828 9.955 1.00 97.12 125 ALA A CA 1
ATOM 939 C C . ALA A 1 125 ? -10.959 13.875 9.620 1.00 97.12 125 ALA A C 1
ATOM 941 O O . ALA A 1 125 ? -11.622 12.830 9.625 1.00 97.12 125 ALA A O 1
ATOM 942 N N . PRO A 1 126 ? -11.520 15.043 9.238 1.00 97.69 126 PRO A N 1
ATOM 943 C CA . PRO A 1 126 ? -12.963 15.198 9.030 1.00 97.69 126 PRO A CA 1
ATOM 944 C C . PRO A 1 126 ? -13.578 14.203 8.038 1.00 97.69 126 PRO A C 1
ATOM 946 O O . PRO A 1 126 ? -14.663 13.678 8.275 1.00 97.69 126 PRO A O 1
ATOM 949 N N . HIS A 1 127 ? -12.874 13.885 6.948 1.00 96.75 127 HIS A N 1
ATOM 950 C CA . HIS A 1 127 ? -13.363 12.949 5.929 1.00 96.75 127 HIS A CA 1
ATOM 951 C C . HIS A 1 127 ? -13.431 11.489 6.417 1.00 96.75 127 HIS A C 1
ATOM 953 O O . HIS A 1 127 ? -14.216 10.708 5.883 1.00 96.75 127 HIS A O 1
ATOM 959 N N . ARG A 1 128 ? -12.648 11.115 7.437 1.00 97.75 128 ARG A N 1
ATOM 960 C CA . ARG A 1 128 ? -12.670 9.780 8.067 1.00 97.75 128 ARG A CA 1
ATOM 961 C C . ARG A 1 128 ? -13.664 9.733 9.222 1.00 97.75 128 ARG A C 1
ATOM 963 O O . ARG A 1 128 ? -14.429 8.781 9.342 1.00 97.75 128 ARG A O 1
ATOM 970 N N . LEU A 1 129 ? -13.756 10.818 9.991 1.00 98.12 129 LEU A N 1
ATOM 971 C CA . LEU A 1 129 ? -14.814 11.015 10.986 1.00 98.12 129 LEU A CA 1
ATOM 972 C C . LEU A 1 129 ? -16.211 10.945 10.349 1.00 98.12 129 LEU A C 1
ATOM 974 O O . LEU A 1 129 ? -17.114 10.327 10.909 1.00 98.12 129 LEU A O 1
ATOM 978 N N . ALA A 1 130 ? -16.386 11.496 9.142 1.00 97.81 130 ALA A N 1
ATOM 979 C CA . ALA A 1 130 ? -17.629 11.383 8.374 1.00 97.81 130 ALA A CA 1
ATOM 980 C C . ALA A 1 130 ? -18.002 9.922 8.043 1.00 97.81 130 ALA A C 1
ATOM 982 O O . ALA A 1 130 ? -19.184 9.587 7.976 1.00 97.81 130 ALA A O 1
ATOM 983 N N . LYS A 1 131 ? -17.004 9.035 7.922 1.00 98.06 131 LYS A N 1
ATOM 984 C CA . LYS A 1 131 ? -17.167 7.575 7.777 1.00 98.06 131 LYS A CA 1
ATOM 985 C C . LYS A 1 131 ? -17.402 6.853 9.107 1.00 98.06 131 LYS A C 1
ATOM 987 O O . LYS A 1 131 ? -17.579 5.636 9.138 1.00 98.06 131 LYS A O 1
ATOM 992 N N . GLY A 1 132 ? -17.448 7.592 10.212 1.00 98.38 132 GLY A N 1
ATOM 993 C CA . GLY A 1 132 ? -17.683 7.081 11.557 1.00 98.38 132 GLY A CA 1
ATOM 994 C C . GLY A 1 132 ? -16.453 6.478 12.227 1.00 98.38 132 GLY A C 1
ATOM 995 O O . GLY A 1 132 ? -16.626 5.756 13.201 1.00 98.38 132 GLY A O 1
ATOM 996 N N . TRP A 1 133 ? -15.248 6.735 11.715 1.00 98.38 133 TRP A N 1
ATOM 997 C CA . TRP A 1 133 ? -14.007 6.225 12.299 1.00 98.38 133 TRP A CA 1
ATOM 998 C C . TRP A 1 133 ? -13.704 6.973 13.597 1.00 98.38 133 TRP A C 1
ATOM 1000 O O . TRP A 1 133 ? -13.708 8.202 13.589 1.00 98.38 133 TRP A O 1
ATOM 1010 N N . LYS A 1 134 ? -13.435 6.265 14.700 1.00 98.31 134 LYS A N 1
ATOM 1011 C CA . LYS A 1 134 ? -12.973 6.881 15.962 1.00 98.31 134 LYS A CA 1
ATOM 1012 C C . LYS A 1 134 ? -11.520 6.536 16.250 1.00 98.31 134 LYS A C 1
ATOM 1014 O O . LYS A 1 134 ? -10.788 7.352 16.816 1.00 98.31 134 LYS A O 1
ATOM 1019 N N . THR A 1 135 ? -11.108 5.346 15.837 1.00 98.44 135 THR A N 1
ATOM 1020 C CA . THR A 1 135 ? -9.732 4.871 15.879 1.00 98.44 135 THR A CA 1
ATOM 1021 C C . THR A 1 135 ? -9.250 4.596 14.461 1.00 98.44 135 THR A C 1
ATOM 1023 O O . THR A 1 135 ? -9.997 4.087 13.624 1.00 98.44 135 THR A O 1
ATOM 1026 N N . SER A 1 136 ? -7.991 4.929 14.191 1.00 98.31 136 SER A N 1
ATOM 1027 C CA . SER A 1 136 ? -7.318 4.569 12.949 1.00 98.31 136 SER A CA 1
ATOM 1028 C C . SER A 1 136 ? -6.016 3.828 13.213 1.00 98.31 136 SER A C 1
ATOM 1030 O O . SER A 1 136 ? -5.355 4.013 14.239 1.00 98.31 136 SER A O 1
ATOM 1032 N N . ILE A 1 137 ? -5.675 2.944 12.280 1.00 98.56 137 ILE A N 1
ATOM 1033 C CA . ILE A 1 137 ? -4.382 2.268 12.227 1.00 98.56 137 ILE A CA 1
ATOM 1034 C C . ILE A 1 137 ? -3.640 2.835 11.022 1.00 98.56 137 ILE A C 1
ATOM 1036 O O . ILE A 1 137 ? -4.065 2.645 9.885 1.00 98.56 137 ILE A O 1
ATOM 1040 N N . GLU A 1 138 ? -2.539 3.529 11.272 1.00 98.31 138 GLU A N 1
ATOM 1041 C CA . GLU A 1 138 ? -1.598 3.950 10.242 1.00 98.31 138 GLU A CA 1
ATOM 1042 C C . GLU A 1 138 ? -0.649 2.782 9.954 1.00 98.31 138 GLU A C 1
ATOM 1044 O O . GLU A 1 138 ? 0.063 2.307 10.844 1.00 98.31 138 GLU A O 1
ATOM 1049 N N . LEU A 1 139 ? -0.679 2.287 8.720 1.00 98.50 139 LEU A N 1
ATOM 1050 C CA . LEU A 1 139 ? 0.109 1.157 8.247 1.00 98.50 139 LEU A CA 1
ATOM 1051 C C . LEU A 1 139 ? 1.176 1.649 7.265 1.00 98.50 139 LEU A C 1
ATOM 1053 O O . LEU A 1 139 ? 0.860 2.153 6.185 1.00 98.50 139 LEU A O 1
ATOM 1057 N N . GLU A 1 140 ? 2.438 1.456 7.634 1.00 98.38 140 GLU A N 1
ATOM 1058 C CA . GLU A 1 140 ? 3.609 1.718 6.800 1.00 98.38 140 GLU A CA 1
ATOM 1059 C C . GLU A 1 140 ? 4.163 0.387 6.277 1.00 98.38 140 GLU A C 1
ATOM 1061 O O . GLU A 1 140 ? 4.520 -0.499 7.058 1.00 98.38 140 GLU A O 1
ATOM 1066 N N . LEU A 1 141 ? 4.262 0.244 4.956 1.00 98.25 141 LEU A N 1
ATOM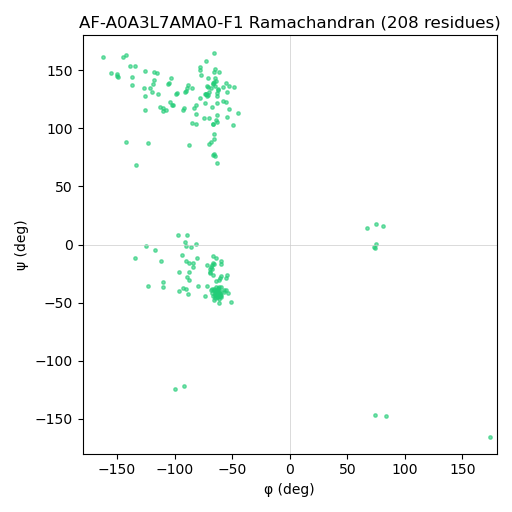 1067 C CA . LEU A 1 141 ? 4.882 -0.912 4.303 1.00 98.25 141 LEU A CA 1
ATOM 1068 C C . LEU A 1 141 ? 6.144 -0.459 3.574 1.00 98.25 141 LEU A C 1
ATOM 1070 O O . LEU A 1 141 ? 6.096 0.493 2.793 1.00 98.25 141 LEU A O 1
ATOM 1074 N N . VAL A 1 142 ? 7.262 -1.141 3.804 1.00 98.19 142 VAL A N 1
ATOM 1075 C CA . VAL A 1 142 ? 8.554 -0.784 3.206 1.00 98.19 142 VAL A CA 1
ATOM 1076 C C . VAL A 1 142 ? 8.854 -1.718 2.040 1.00 98.19 142 VAL A C 1
ATOM 1078 O O . VAL A 1 142 ? 8.937 -2.934 2.219 1.00 98.19 142 VAL A O 1
ATOM 1081 N N . VAL A 1 143 ? 9.003 -1.143 0.845 1.00 98.12 143 VAL A N 1
ATOM 1082 C CA . VAL A 1 143 ? 9.413 -1.855 -0.372 1.00 98.12 143 VAL A CA 1
ATOM 1083 C C . VAL A 1 143 ? 10.944 -1.817 -0.466 1.00 98.12 143 VAL A C 1
ATOM 1085 O O . VAL A 1 143 ? 11.519 -0.739 -0.318 1.00 98.12 143 VAL A O 1
ATOM 1088 N N . PRO A 1 144 ? 11.629 -2.945 -0.718 1.00 97.69 144 PRO A N 1
ATOM 1089 C CA . PRO A 1 144 ? 13.080 -2.967 -0.890 1.00 97.69 144 PRO A CA 1
ATOM 1090 C C . PRO A 1 144 ? 13.507 -2.207 -2.150 1.00 97.69 144 PRO A C 1
ATOM 1092 O O . PRO A 1 144 ? 12.711 -1.982 -3.060 1.00 97.69 144 PRO A O 1
ATOM 1095 N N . ASP A 1 145 ? 14.796 -1.886 -2.256 1.00 98.00 145 ASP A N 1
ATOM 1096 C CA . ASP A 1 145 ? 15.377 -1.267 -3.460 1.00 98.00 145 ASP A CA 1
ATOM 1097 C C . ASP A 1 145 ? 15.411 -2.212 -4.673 1.00 98.00 145 ASP A C 1
ATOM 1099 O O . ASP A 1 145 ? 15.556 -1.781 -5.816 1.00 98.00 145 ASP A O 1
ATOM 1103 N N . LYS A 1 146 ? 15.302 -3.523 -4.432 1.00 96.94 146 LYS A N 1
ATOM 1104 C CA . LYS A 1 146 ? 15.317 -4.572 -5.460 1.00 96.94 146 LYS A CA 1
ATOM 1105 C C . LYS A 1 146 ? 14.181 -5.571 -5.211 1.00 96.94 146 LYS A C 1
ATOM 1107 O O . LYS A 1 146 ? 14.450 -6.702 -4.807 1.00 96.94 146 LYS A O 1
ATOM 1112 N N . PRO A 1 147 ? 12.914 -5.154 -5.381 1.00 97.19 147 PRO A N 1
ATOM 1113 C CA . PRO A 1 147 ? 11.782 -6.058 -5.225 1.00 97.19 147 PRO A CA 1
ATOM 1114 C C . PRO A 1 147 ? 11.807 -7.151 -6.303 1.00 97.19 147 PRO A C 1
ATOM 1116 O O . PRO A 1 147 ? 12.321 -6.941 -7.404 1.00 97.19 147 PRO A O 1
ATOM 1119 N N . ARG A 1 148 ? 11.266 -8.331 -5.984 1.00 96.81 148 ARG A N 1
ATOM 1120 C CA . ARG A 1 148 ? 11.210 -9.491 -6.888 1.00 96.81 148 ARG A CA 1
ATOM 1121 C C . ARG A 1 148 ? 9.871 -9.598 -7.616 1.00 96.81 148 ARG A C 1
ATOM 1123 O O . ARG A 1 148 ? 9.836 -9.981 -8.780 1.00 96.81 148 ARG A O 1
ATOM 1130 N N . LEU A 1 149 ? 8.781 -9.321 -6.911 1.00 97.19 149 LEU A N 1
ATOM 1131 C CA . LEU A 1 149 ? 7.387 -9.437 -7.336 1.00 97.19 149 LEU A CA 1
ATOM 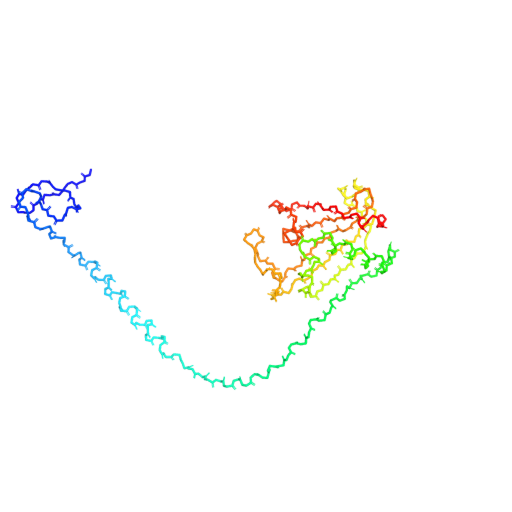1132 C C . LEU A 1 149 ? 6.708 -8.071 -7.505 1.00 97.19 149 LEU A C 1
ATOM 1134 O O . LEU A 1 149 ? 5.880 -7.908 -8.400 1.00 97.19 149 LEU A O 1
ATOM 1138 N N . ILE A 1 150 ? 7.028 -7.095 -6.654 1.00 98.19 150 ILE A N 1
ATOM 1139 C CA . ILE A 1 150 ? 6.590 -5.708 -6.810 1.00 98.19 150 ILE A CA 1
ATOM 1140 C C . ILE A 1 150 ? 7.382 -5.103 -7.982 1.00 98.19 150 ILE A C 1
ATOM 1142 O O . ILE A 1 150 ? 8.609 -5.209 -8.004 1.00 98.19 150 ILE A O 1
ATOM 1146 N N . PRO A 1 151 ? 6.734 -4.461 -8.971 1.00 98.00 151 PRO A N 1
ATOM 1147 C CA . PRO A 1 151 ? 7.463 -3.801 -10.047 1.00 98.00 151 PRO A CA 1
ATOM 1148 C C . PRO A 1 151 ? 8.322 -2.673 -9.472 1.00 98.00 151 PRO A C 1
ATOM 1150 O O . PRO A 1 151 ? 7.835 -1.862 -8.693 1.00 98.00 151 PRO A O 1
ATOM 1153 N N . ALA A 1 152 ? 9.593 -2.592 -9.868 1.00 98.31 152 ALA A N 1
ATOM 1154 C CA . ALA A 1 152 ? 10.483 -1.521 -9.415 1.00 98.31 152 ALA A CA 1
ATOM 1155 C C . ALA A 1 152 ? 10.110 -0.141 -10.000 1.00 98.31 152 ALA A C 1
ATOM 1157 O O . ALA A 1 152 ? 10.481 0.888 -9.433 1.00 98.31 152 ALA A O 1
ATOM 1158 N N . TYR A 1 153 ? 9.378 -0.121 -11.119 1.00 98.31 153 TYR A N 1
ATOM 1159 C CA . TYR A 1 153 ? 8.939 1.070 -11.844 1.00 98.31 153 TYR A CA 1
ATOM 1160 C C . TYR A 1 153 ? 7.594 0.815 -12.550 1.00 98.31 153 TYR A C 1
ATOM 1162 O O . TYR A 1 153 ? 7.372 -0.278 -13.070 1.00 98.31 153 TYR A O 1
ATOM 1170 N N . ASP A 1 154 ? 6.728 1.828 -12.604 1.00 97.56 154 ASP A N 1
ATOM 1171 C CA . ASP A 1 154 ? 5.499 1.873 -13.416 1.00 97.56 154 ASP A CA 1
ATOM 1172 C C . ASP A 1 154 ? 5.401 3.260 -14.067 1.00 97.56 154 ASP A C 1
ATOM 1174 O O . ASP A 1 154 ? 5.653 4.275 -13.419 1.00 97.56 154 ASP A O 1
ATOM 1178 N N . GLU A 1 155 ? 5.020 3.330 -15.342 1.00 96.50 155 GLU A N 1
ATOM 1179 C CA . GLU A 1 155 ? 4.993 4.592 -16.099 1.00 96.50 155 GLU A CA 1
ATOM 1180 C C . GLU A 1 155 ? 4.056 5.653 -15.492 1.00 96.50 155 GLU A C 1
ATOM 1182 O O . GLU A 1 155 ? 4.282 6.852 -15.652 1.00 96.50 155 GLU A O 1
ATOM 1187 N N . ARG A 1 156 ? 3.008 5.238 -14.770 1.00 95.62 156 ARG A N 1
ATOM 1188 C CA . ARG A 1 156 ? 1.997 6.134 -14.188 1.00 95.62 156 ARG A CA 1
ATOM 1189 C C . ARG A 1 156 ? 2.376 6.609 -12.791 1.00 95.62 156 ARG A C 1
ATOM 1191 O O . ARG A 1 156 ? 1.913 7.674 -12.377 1.00 95.62 156 ARG A O 1
ATOM 1198 N N . THR A 1 157 ? 3.160 5.825 -12.047 1.00 96.06 157 THR A N 1
ATOM 1199 C CA . THR A 1 157 ? 3.541 6.146 -10.658 1.00 96.06 157 THR A CA 1
ATOM 1200 C C . THR A 1 157 ? 5.017 6.485 -10.469 1.00 96.06 157 THR A C 1
ATOM 1202 O O . THR A 1 157 ? 5.363 7.056 -9.438 1.00 96.06 157 THR A O 1
ATOM 1205 N N . GLY A 1 158 ? 5.870 6.191 -11.451 1.00 96.44 158 GLY A N 1
ATOM 1206 C CA . GLY A 1 158 ? 7.317 6.368 -11.391 1.00 96.44 158 GLY A CA 1
ATOM 1207 C C . GLY A 1 158 ? 8.033 5.201 -10.709 1.00 96.44 158 GLY A C 1
ATOM 1208 O O . GLY A 1 158 ? 7.615 4.048 -10.811 1.00 96.44 158 GLY A O 1
ATOM 1209 N N . VAL A 1 159 ? 9.138 5.512 -10.027 1.00 97.75 159 VAL A N 1
ATOM 1210 C CA . VAL A 1 159 ? 9.909 4.542 -9.233 1.00 97.75 159 VAL A CA 1
ATOM 1211 C C . VAL A 1 159 ? 9.061 4.053 -8.054 1.00 97.75 159 VAL A C 1
ATOM 1213 O O . VAL A 1 159 ? 8.317 4.823 -7.455 1.00 97.75 159 VAL A O 1
ATOM 1216 N N . ILE A 1 160 ? 9.146 2.758 -7.758 1.00 98.38 160 ILE A N 1
ATOM 1217 C CA . ILE A 1 160 ? 8.394 2.072 -6.693 1.00 98.38 160 ILE A CA 1
ATOM 1218 C C . ILE A 1 160 ? 9.351 1.391 -5.715 1.00 98.38 160 ILE A C 1
ATOM 1220 O O . ILE A 1 160 ? 9.088 1.357 -4.514 1.00 98.38 160 ILE A O 1
ATOM 1224 N N . ALA A 1 161 ? 10.466 0.862 -6.215 1.00 98.19 161 ALA A N 1
ATOM 1225 C CA . ALA A 1 161 ? 11.514 0.308 -5.373 1.00 98.19 161 ALA A CA 1
ATOM 1226 C C . ALA A 1 161 ? 12.006 1.345 -4.344 1.00 98.19 161 ALA A C 1
ATOM 1228 O O . ALA A 1 161 ? 12.118 2.531 -4.659 1.00 98.19 161 ALA A O 1
ATOM 1229 N N . GLY A 1 162 ? 12.248 0.902 -3.111 1.00 97.81 162 GLY A N 1
ATOM 1230 C CA . GLY A 1 162 ? 12.674 1.760 -1.999 1.00 97.81 162 GLY A CA 1
ATOM 1231 C C . GLY A 1 162 ? 11.571 2.644 -1.398 1.00 97.81 162 GLY A C 1
ATOM 1232 O O . GLY A 1 162 ? 11.830 3.422 -0.478 1.00 97.81 162 GLY A O 1
ATOM 1233 N N . HIS A 1 163 ? 10.327 2.577 -1.889 1.00 98.00 163 HIS A N 1
ATOM 1234 C CA . HIS A 1 163 ? 9.251 3.408 -1.350 1.00 98.00 163 HIS A CA 1
ATOM 1235 C C . HIS A 1 163 ? 8.692 2.893 -0.019 1.00 98.00 163 HIS A C 1
ATOM 1237 O O . HIS A 1 163 ? 8.496 1.701 0.204 1.00 98.00 163 HIS A O 1
ATOM 1243 N N . HIS A 1 164 ? 8.295 3.852 0.819 1.00 97.94 164 HIS A N 1
ATOM 1244 C CA . HIS A 1 164 ? 7.410 3.631 1.959 1.00 97.94 164 HIS A CA 1
ATOM 1245 C C . HIS A 1 164 ? 5.964 3.880 1.523 1.00 97.94 164 HIS A C 1
ATOM 1247 O O . HIS A 1 164 ? 5.606 5.012 1.149 1.00 97.94 164 HIS A O 1
ATOM 1253 N N . LEU A 1 165 ? 5.149 2.834 1.568 1.00 97.50 165 LEU A N 1
ATOM 1254 C CA . LEU A 1 165 ? 3.719 2.862 1.283 1.00 97.50 165 LEU A CA 1
ATOM 1255 C C . LEU A 1 165 ? 2.966 3.169 2.574 1.00 97.50 165 LEU A C 1
ATOM 1257 O O . LEU A 1 165 ? 3.255 2.568 3.602 1.00 97.50 165 LEU A O 1
ATOM 1261 N N . TRP A 1 166 ? 1.997 4.076 2.506 1.00 97.19 166 TRP A N 1
ATOM 1262 C CA . TRP A 1 166 ? 1.209 4.498 3.664 1.00 97.19 166 TRP A CA 1
ATOM 1263 C C . TRP A 1 166 ? -0.270 4.236 3.421 1.00 97.19 166 TRP A C 1
ATOM 1265 O O . TRP A 1 166 ? -0.788 4.558 2.341 1.00 97.19 166 TRP A O 1
ATOM 1275 N N . TYR A 1 167 ? -0.920 3.666 4.431 1.00 98.19 167 TYR A N 1
ATOM 1276 C CA . TYR A 1 167 ? -2.350 3.402 4.448 1.00 98.19 167 TYR A CA 1
ATOM 1277 C C . TYR A 1 167 ? -2.944 3.777 5.797 1.00 98.19 167 TYR A C 1
ATOM 1279 O O . TYR A 1 167 ? -2.329 3.549 6.834 1.00 98.19 167 TYR A O 1
ATOM 1287 N N . ASP A 1 168 ? -4.168 4.288 5.782 1.00 98.44 168 ASP A N 1
ATOM 1288 C CA . ASP A 1 168 ? -4.948 4.528 6.992 1.00 98.44 168 ASP A CA 1
ATOM 1289 C C . ASP A 1 168 ? -6.142 3.587 7.004 1.00 98.44 168 ASP A C 1
ATOM 1291 O O . ASP A 1 168 ? -6.979 3.651 6.105 1.00 98.44 168 ASP A O 1
ATOM 1295 N N . LEU A 1 169 ? -6.215 2.715 8.002 1.00 98.56 169 LEU A N 1
ATOM 1296 C CA . LEU A 1 169 ? -7.275 1.732 8.173 1.00 98.56 169 LEU A CA 1
ATOM 1297 C C . LEU A 1 169 ? -8.229 2.219 9.256 1.00 98.56 169 LEU A C 1
ATOM 1299 O O . LEU A 1 169 ? -7.792 2.752 10.278 1.00 98.56 169 LEU A O 1
ATOM 1303 N N . GLY A 1 170 ? -9.518 1.967 9.078 1.00 98.44 170 GLY A N 1
ATOM 1304 C CA . GLY A 1 170 ? -10.505 2.275 10.098 1.00 98.44 170 GLY A CA 1
ATOM 1305 C C . GLY A 1 170 ? -11.815 1.533 9.897 1.00 98.44 170 GLY A C 1
ATOM 1306 O O . GLY A 1 170 ? -12.107 0.993 8.824 1.00 98.44 170 GLY A O 1
ATOM 1307 N N . GLY A 1 171 ? -12.576 1.476 10.984 1.00 97.50 171 GLY A N 1
ATOM 1308 C CA . GLY A 1 171 ? -13.855 0.783 11.061 1.00 97.50 171 GLY A CA 1
ATOM 1309 C C . GLY A 1 171 ? -15.033 1.741 10.932 1.00 97.50 171 GLY A C 1
ATOM 1310 O O . GLY A 1 171 ? -15.157 2.466 9.951 1.00 97.50 171 GLY A O 1
ATOM 1311 N N . GLY A 1 172 ? -15.936 1.739 11.907 1.00 96.56 172 GLY A N 1
ATOM 1312 C CA . GLY A 1 172 ? -17.078 2.656 11.926 1.00 96.56 172 GLY A CA 1
ATOM 1313 C C . GLY A 1 172 ? -18.198 2.316 10.932 1.00 96.56 172 GLY A C 1
ATOM 1314 O O . GLY A 1 172 ? -18.499 1.152 10.672 1.00 96.56 172 GLY A O 1
ATOM 1315 N N . LYS A 1 173 ? -18.868 3.354 10.405 1.00 98.06 173 LYS A N 1
ATOM 1316 C CA . LYS A 1 173 ? -20.033 3.201 9.507 1.00 98.06 173 LYS A CA 1
ATOM 1317 C C . LYS A 1 173 ? -19.626 2.695 8.125 1.00 98.06 173 LYS A C 1
ATOM 1319 O O . LYS A 1 173 ? -20.362 1.934 7.506 1.00 98.06 173 LYS A O 1
ATOM 1324 N N . GLU A 1 174 ? -18.463 3.130 7.646 1.00 98.38 174 GLU A N 1
ATOM 1325 C CA . GLU A 1 174 ? -17.873 2.683 6.387 1.00 98.38 174 GLU A CA 1
ATOM 1326 C C . GLU A 1 174 ? -16.466 2.118 6.635 1.00 98.38 174 GLU A C 1
ATOM 1328 O O . GLU A 1 174 ? -15.480 2.855 6.521 1.00 98.38 174 GLU A O 1
ATOM 1333 N N . PRO A 1 175 ? -16.351 0.819 6.964 1.00 98.62 175 PRO A N 1
ATOM 1334 C CA . PRO A 1 175 ? -15.060 0.190 7.208 1.00 98.62 175 PRO A CA 1
ATOM 1335 C C . PRO A 1 175 ? -14.240 0.078 5.920 1.00 98.62 175 PRO A C 1
ATOM 1337 O O . PRO A 1 175 ? -14.744 -0.321 4.860 1.00 98.62 175 PRO A O 1
ATOM 1340 N N . GLY A 1 176 ? -12.958 0.423 6.002 1.00 98.50 176 GLY A N 1
ATOM 1341 C CA . GLY A 1 176 ? -12.093 0.474 4.832 1.00 98.50 176 GLY A CA 1
ATOM 1342 C C . GLY A 1 176 ? -10.703 1.018 5.108 1.00 98.50 176 GLY A C 1
ATOM 1343 O O . GLY A 1 176 ? -10.271 1.135 6.253 1.00 98.50 176 GLY A O 1
ATOM 1344 N N . PHE A 1 177 ? -10.004 1.355 4.031 1.00 98.62 177 PHE A N 1
ATOM 1345 C CA . PHE A 1 177 ? -8.698 1.986 4.105 1.00 98.62 177 PHE A CA 1
ATOM 1346 C C . PHE A 1 177 ? -8.534 3.093 3.064 1.00 98.62 177 PHE A C 1
ATOM 1348 O O . PHE A 1 177 ? -9.165 3.076 2.004 1.00 98.62 177 PHE A O 1
ATOM 1355 N N . PHE A 1 178 ? -7.666 4.052 3.371 1.00 98.12 178 PHE A N 1
ATOM 1356 C CA . PHE A 1 178 ? -7.200 5.065 2.432 1.00 98.12 178 PHE A CA 1
ATOM 1357 C C . PHE A 1 178 ? -5.778 4.760 1.975 1.00 98.12 178 PHE A C 1
ATOM 1359 O O . PHE A 1 178 ? -4.932 4.392 2.784 1.00 98.12 178 PHE A O 1
ATOM 1366 N N . ALA A 1 179 ? -5.508 4.961 0.686 1.00 97.19 179 ALA A N 1
ATOM 1367 C CA . ALA A 1 179 ? -4.163 4.933 0.119 1.00 97.19 179 ALA A CA 1
ATOM 1368 C C . ALA A 1 179 ? -3.719 6.363 -0.232 1.00 97.19 179 ALA A C 1
ATOM 1370 O O . ALA A 1 179 ? -4.319 7.010 -1.097 1.00 97.19 179 ALA A O 1
ATOM 1371 N N . SER A 1 180 ? -2.675 6.860 0.438 1.00 91.00 180 SER A N 1
ATOM 1372 C CA . SER A 1 180 ? -2.260 8.273 0.367 1.00 91.00 180 SER A CA 1
ATOM 1373 C C . SER A 1 180 ? -1.244 8.6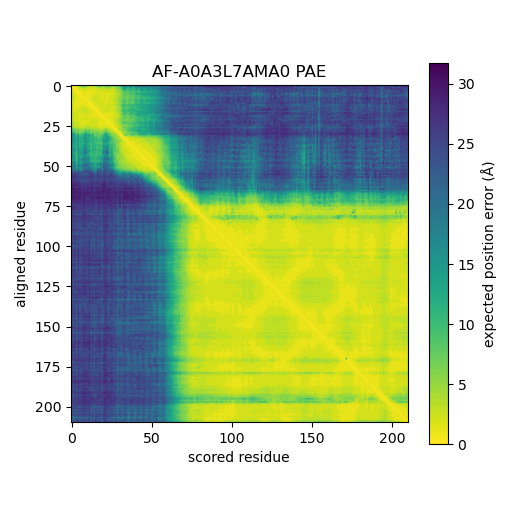01 -0.725 1.00 91.00 180 SER A C 1
ATOM 1375 O O . SER A 1 180 ? -1.048 9.769 -1.051 1.00 91.00 180 SER A O 1
ATOM 1377 N N . LYS A 1 181 ? -0.606 7.591 -1.326 1.00 94.56 181 LYS A N 1
ATOM 1378 C CA . LYS A 1 181 ? 0.352 7.762 -2.427 1.00 94.56 181 LYS A CA 1
ATOM 1379 C C . LYS A 1 181 ? -0.143 7.067 -3.690 1.00 94.56 181 LYS A C 1
ATOM 1381 O O . LYS A 1 181 ? -0.731 5.993 -3.610 1.00 94.56 181 LYS A O 1
ATOM 1386 N N .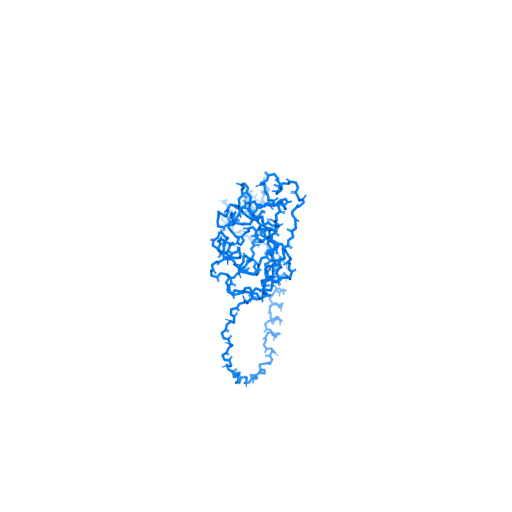 ARG A 1 182 ? 0.208 7.611 -4.861 1.00 96.62 182 ARG A N 1
ATOM 1387 C CA . ARG A 1 182 ? -0.074 6.991 -6.172 1.00 96.62 182 ARG A CA 1
ATOM 1388 C C . ARG A 1 182 ? 0.433 5.547 -6.258 1.00 96.62 182 ARG A C 1
ATOM 1390 O O . ARG A 1 182 ? -0.284 4.673 -6.729 1.00 96.62 182 ARG A O 1
ATOM 1397 N N . VAL A 1 183 ? 1.635 5.288 -5.734 1.00 97.19 183 VAL A N 1
ATOM 1398 C CA . VAL A 1 183 ? 2.209 3.934 -5.650 1.00 97.19 183 VAL A CA 1
ATOM 1399 C C . VAL A 1 183 ? 1.354 3.024 -4.758 1.00 97.19 183 VAL A C 1
ATOM 1401 O O . VAL A 1 183 ? 1.031 1.913 -5.163 1.00 97.19 183 VAL A O 1
ATOM 1404 N N . SER A 1 184 ? 0.919 3.503 -3.585 1.00 97.69 184 SER A N 1
ATOM 1405 C CA . SER A 1 184 ? 0.020 2.751 -2.695 1.00 97.69 184 SER A CA 1
ATOM 1406 C C . SER A 1 184 ? -1.310 2.408 -3.377 1.00 97.69 184 SER A C 1
ATOM 1408 O O . SER A 1 184 ? -1.797 1.286 -3.276 1.00 97.69 184 SER A O 1
ATOM 1410 N N . GLN A 1 185 ? -1.895 3.369 -4.097 1.00 97.44 185 GLN A N 1
ATOM 1411 C CA . GLN A 1 185 ? -3.147 3.178 -4.836 1.00 97.44 185 GLN A CA 1
ATOM 1412 C C . GLN A 1 185 ? -2.981 2.095 -5.905 1.00 97.44 185 GLN A C 1
ATOM 1414 O O . GLN A 1 185 ? -3.746 1.134 -5.933 1.00 97.44 185 GLN A O 1
ATOM 1419 N N . MET A 1 186 ? -1.933 2.212 -6.722 1.00 97.38 186 MET A N 1
ATOM 1420 C CA . MET A 1 186 ? -1.636 1.274 -7.800 1.00 97.38 186 MET A CA 1
ATOM 1421 C C . MET A 1 186 ? -1.399 -0.153 -7.285 1.00 97.38 186 MET A C 1
ATOM 1423 O O . MET A 1 186 ? -1.977 -1.095 -7.825 1.00 97.38 186 MET A O 1
ATOM 1427 N N . LEU A 1 187 ? -0.625 -0.323 -6.207 1.00 97.75 187 LEU A N 1
ATOM 1428 C CA . LEU A 1 187 ? -0.319 -1.648 -5.656 1.00 97.75 187 LEU A CA 1
ATOM 1429 C C . LEU A 1 187 ? -1.539 -2.337 -5.011 1.00 97.75 187 LEU A C 1
ATOM 1431 O O . LEU A 1 187 ? -1.600 -3.568 -4.991 1.00 97.75 187 LEU A O 1
ATOM 1435 N N . CYS A 1 188 ? -2.541 -1.580 -4.550 1.00 97.69 188 CYS A N 1
ATOM 1436 C CA . CYS A 1 188 ? -3.838 -2.123 -4.120 1.00 97.69 188 CYS A CA 1
ATOM 1437 C C . CYS A 1 188 ? -4.879 -2.228 -5.250 1.00 97.69 188 CYS A C 1
ATOM 1439 O O . CYS A 1 188 ? -6.050 -2.468 -4.958 1.00 97.69 188 CYS A O 1
ATOM 1441 N N . GLY A 1 189 ? -4.503 -1.999 -6.515 1.00 96.19 189 GLY A N 1
ATOM 1442 C CA . GLY A 1 189 ? -5.444 -2.038 -7.639 1.00 96.19 189 GLY A CA 1
ATOM 1443 C C . GLY A 1 189 ? -6.489 -0.914 -7.626 1.00 96.19 189 GLY A C 1
ATOM 1444 O O . GLY A 1 189 ? -7.475 -0.980 -8.359 1.00 96.19 189 GLY A O 1
ATOM 1445 N N . SER A 1 190 ? -6.288 0.120 -6.808 1.00 95.81 190 SER A N 1
ATOM 1446 C CA . SER A 1 190 ? -7.165 1.286 -6.738 1.00 95.81 190 SER A CA 1
ATOM 1447 C C . SER A 1 190 ? -6.908 2.239 -7.913 1.00 95.81 190 SER A C 1
ATOM 1449 O O . SER A 1 190 ? -5.783 2.310 -8.419 1.00 95.81 190 SER A O 1
ATOM 1451 N N . PRO A 1 191 ? -7.915 3.028 -8.335 1.00 95.06 191 PRO A N 1
ATOM 1452 C CA . PRO A 1 191 ? -7.704 4.114 -9.284 1.00 95.06 191 PRO A CA 1
ATOM 1453 C C . PRO A 1 191 ? -6.609 5.068 -8.797 1.00 95.06 191 PRO A C 1
ATOM 1455 O O . PRO A 1 191 ? -6.634 5.506 -7.649 1.00 95.06 191 PRO A O 1
ATOM 1458 N N . ILE A 1 192 ? -5.655 5.383 -9.675 1.00 96.00 192 ILE A N 1
ATOM 1459 C CA . ILE A 1 192 ? -4.566 6.316 -9.377 1.00 96.00 192 ILE A CA 1
ATOM 1460 C C . ILE A 1 192 ? -5.091 7.740 -9.554 1.00 96.00 192 ILE A C 1
ATOM 1462 O O . ILE A 1 192 ? -5.477 8.117 -10.662 1.00 96.00 192 ILE A O 1
ATOM 1466 N N . ASP A 1 193 ? -5.050 8.543 -8.496 1.00 93.19 193 ASP A N 1
ATOM 1467 C CA . ASP A 1 193 ? -5.349 9.971 -8.577 1.00 93.19 193 ASP A CA 1
ATOM 1468 C C . ASP A 1 193 ? -4.065 10.779 -8.830 1.00 93.19 193 ASP A C 1
ATOM 1470 O O . ASP A 1 193 ? -3.137 10.799 -8.017 1.00 93.19 193 ASP A O 1
ATOM 1474 N N . GLN A 1 194 ? -4.005 11.470 -9.972 1.00 90.12 194 GLN A N 1
ATOM 1475 C CA . GLN A 1 194 ? -2.845 12.282 -10.357 1.00 90.12 194 GLN A CA 1
ATOM 1476 C C . GLN A 1 194 ? -2.702 13.573 -9.537 1.00 90.12 194 GLN A C 1
ATOM 1478 O O . GLN A 1 194 ? -1.608 14.130 -9.478 1.00 90.12 194 GLN A O 1
ATOM 1483 N N . ASN A 1 195 ? -3.763 14.010 -8.856 1.00 90.19 195 ASN A N 1
ATOM 1484 C CA . ASN A 1 195 ? -3.753 15.168 -7.963 1.00 90.19 195 ASN A CA 1
ATOM 1485 C C . ASN A 1 195 ? -3.307 14.804 -6.538 1.00 90.19 195 ASN A C 1
ATOM 1487 O O . ASN A 1 195 ? -3.230 15.676 -5.677 1.00 90.19 195 ASN A O 1
ATOM 1491 N N . GLY A 1 196 ? -3.026 13.522 -6.273 1.00 82.25 196 GLY A N 1
ATOM 1492 C CA . GLY A 1 196 ? -2.598 13.053 -4.956 1.00 82.25 196 GLY A CA 1
ATOM 1493 C C . GLY A 1 196 ? -3.723 12.976 -3.925 1.00 82.25 196 GLY A C 1
ATOM 1494 O O . GLY A 1 196 ? -3.437 12.897 -2.731 1.00 82.25 196 GLY A O 1
ATOM 1495 N N . ASN A 1 197 ? -4.993 12.983 -4.349 1.00 89.62 197 ASN A N 1
ATOM 1496 C CA . ASN A 1 197 ? -6.083 12.738 -3.411 1.00 89.62 197 ASN A CA 1
ATOM 1497 C C . ASN A 1 197 ? -6.015 11.302 -2.882 1.00 89.62 197 ASN A C 1
ATOM 1499 O O . ASN A 1 197 ? -5.608 10.369 -3.579 1.00 89.62 197 ASN A O 1
ATOM 1503 N N . VAL A 1 198 ? -6.459 11.129 -1.640 1.00 89.75 198 VAL A N 1
ATOM 1504 C CA . VAL A 1 198 ? -6.586 9.815 -1.012 1.00 89.75 198 VAL A CA 1
ATOM 1505 C C . VAL A 1 198 ? -7.729 9.030 -1.660 1.00 89.75 198 VAL A C 1
ATOM 1507 O O . VAL A 1 198 ? -8.847 9.529 -1.791 1.00 89.75 198 VAL A O 1
ATOM 1510 N N . THR A 1 199 ? -7.475 7.779 -2.038 1.00 94.50 199 THR A N 1
ATOM 1511 C CA . THR A 1 199 ? -8.518 6.884 -2.563 1.00 94.50 199 THR A CA 1
ATOM 1512 C C . THR A 1 199 ? -8.999 5.965 -1.454 1.00 94.50 199 THR A C 1
ATOM 1514 O O . THR A 1 199 ? -8.184 5.334 -0.781 1.00 94.50 199 THR A O 1
ATOM 1517 N N . PHE A 1 200 ? -10.317 5.892 -1.268 1.00 97.38 200 PHE A N 1
ATOM 1518 C CA . PHE A 1 200 ? -10.948 5.003 -0.297 1.00 97.38 200 PHE A CA 1
ATOM 1519 C C . PHE A 1 200 ? -11.283 3.651 -0.928 1.00 97.38 200 PHE A C 1
ATOM 1521 O O . PHE A 1 200 ? -11.934 3.602 -1.971 1.00 97.38 200 PHE A O 1
ATOM 1528 N N . ALA A 1 201 ? -10.915 2.568 -0.253 1.00 97.75 201 ALA A N 1
ATOM 1529 C CA . ALA A 1 201 ? -11.336 1.215 -0.583 1.00 97.75 201 ALA A CA 1
ATOM 1530 C C . ALA A 1 201 ? -12.109 0.610 0.595 1.00 97.75 201 ALA A C 1
ATOM 1532 O O . ALA A 1 201 ? -11.667 0.666 1.744 1.00 97.75 201 ALA A O 1
ATOM 1533 N N . LYS A 1 202 ? -13.277 0.021 0.311 1.00 98.06 202 LYS A N 1
ATOM 1534 C CA . LYS A 1 202 ? -14.079 -0.677 1.324 1.00 98.06 202 LYS A CA 1
ATOM 1535 C C . LYS A 1 202 ? -13.392 -1.979 1.721 1.00 98.06 202 LYS A C 1
ATOM 1537 O O . LYS A 1 202 ? -12.977 -2.746 0.858 1.00 98.06 202 LYS A O 1
ATOM 1542 N N . ALA A 1 203 ? -13.352 -2.254 3.018 1.00 98.19 203 ALA A N 1
ATOM 1543 C CA . ALA A 1 203 ? -12.835 -3.504 3.561 1.00 98.19 203 ALA A CA 1
ATOM 1544 C C . ALA A 1 203 ? -13.707 -3.920 4.755 1.00 98.19 203 ALA A C 1
ATOM 1546 O O . ALA A 1 203 ? -13.407 -3.559 5.893 1.00 98.19 203 ALA A O 1
ATOM 1547 N N . PRO A 1 204 ? -14.803 -4.669 4.520 1.00 98.31 204 PRO A N 1
ATOM 1548 C CA . PRO A 1 204 ? -15.747 -5.057 5.572 1.00 98.31 204 PRO A CA 1
ATOM 1549 C C . PRO A 1 204 ? -15.100 -5.794 6.750 1.00 98.31 204 PRO A C 1
ATOM 1551 O O . PRO A 1 204 ? -15.551 -5.654 7.884 1.00 98.31 204 PRO A O 1
ATOM 1554 N N . GLY A 1 205 ? -13.999 -6.515 6.506 1.00 98.12 205 GLY A N 1
ATOM 1555 C CA . GLY A 1 205 ? -13.211 -7.177 7.547 1.00 98.12 205 GLY A CA 1
ATOM 1556 C C . GLY A 1 205 ? -12.634 -6.232 8.610 1.00 98.12 205 GLY A C 1
ATOM 1557 O O . GLY A 1 205 ? -12.243 -6.713 9.665 1.00 98.12 205 GLY A O 1
ATOM 1558 N N . LEU A 1 206 ? -12.624 -4.912 8.377 1.00 98.56 206 LEU A N 1
ATOM 1559 C CA . LEU A 1 206 ? -12.169 -3.881 9.321 1.00 98.56 206 LEU A CA 1
ATOM 1560 C C . LEU A 1 206 ? -13.284 -3.318 10.219 1.00 98.56 206 LEU A C 1
ATOM 1562 O O . LEU A 1 206 ? -13.021 -2.445 11.041 1.00 98.56 206 LEU A O 1
ATOM 1566 N N . ALA A 1 207 ? -14.523 -3.810 10.110 1.00 98.31 207 ALA A N 1
ATOM 1567 C CA . ALA A 1 207 ? -15.672 -3.291 10.867 1.00 98.31 207 ALA A CA 1
ATOM 1568 C C . ALA A 1 207 ? -15.534 -3.377 12.398 1.00 98.31 207 ALA A C 1
ATOM 1570 O O . ALA A 1 207 ? -16.279 -2.720 13.116 1.00 98.31 207 ALA A O 1
ATOM 1571 N N . PHE A 1 208 ? -14.601 -4.186 12.901 1.00 98.12 208 PHE A N 1
ATOM 1572 C CA . PHE A 1 208 ? -14.350 -4.338 14.333 1.00 98.12 208 PHE A CA 1
ATOM 1573 C C . PHE A 1 208 ? -13.481 -3.221 14.928 1.00 98.12 208 PHE A C 1
ATOM 1575 O O . PHE A 1 208 ? -13.378 -3.138 16.150 1.00 98.12 208 PHE A O 1
ATOM 1582 N N . ILE A 1 209 ? -12.848 -2.388 14.093 1.00 97.75 209 ILE A N 1
ATOM 1583 C CA . ILE A 1 209 ? -12.071 -1.241 14.567 1.00 97.75 209 ILE A CA 1
ATOM 1584 C C . ILE A 1 209 ? -13.052 -0.178 15.117 1.00 97.75 209 ILE A C 1
ATOM 1586 O O . ILE A 1 209 ? -13.999 0.173 14.402 1.00 97.75 209 ILE A O 1
ATOM 1590 N N . PRO A 1 210 ? -12.851 0.328 16.350 1.00 93.56 210 PRO A N 1
ATOM 1591 C CA . PRO A 1 210 ? -13.775 1.258 17.013 1.00 93.56 210 PRO A CA 1
ATOM 1592 C C . PRO A 1 210 ? -14.024 2.617 16.332 1.00 93.56 210 PRO A C 1
ATOM 1594 O O . PRO A 1 210 ? -13.123 3.174 15.654 1.00 93.56 210 PRO A O 1
#

Nearest PDB structures (foldseek):
  8rd8-assembly1_D  TM=5.977E-01  e=2.487E-01  Psychrobacter urativorans
  7r7j-assembly1_A  TM=3.275E-01  e=1.938E-01  Escherichia coli K-12
  4uft-assembly1_B-1  TM=2.246E-01  e=6.359E+00  Measles virus strain Halle

pLDDT: mean 90.86, std 11.26, range [53.53, 98.62]

Secondary structure (DSSP, 8-state):
---EE-TTT--EE-TT-SB-TTT--B------HHHHHHHHHHHHHHHHHHHHTT---------------PPPPPP---EEPP-SSS-HHHHHHHHHHHHHHSTTTTTGGGGG-SEEEEEEEE---HHHHTTT-SEEEEEEEEPPSS-SSS-SEETTTEE-TTPEEEEEEE-TTS-EEEE-SHHHHHHTTPPPPTT-PPEEEE-GGGTT--

InterPro domains:
  IPR026870 Zinc-ribbon domain [PF13240] (5-27)

Radius of gyration: 33.37 Å; Cα contacts (8 Å, |Δi|>4): 346; chains: 1; bounding box: 62×45×99 Å